Protein AF-A0A2J7ZHG1-F1 (afdb_monomer_lite)

InterPro domains:
  IPR021109 Aspartic peptidase domain superfamily [G3DSA:2.40.70.10] (156-249)
  IPR021109 Aspartic peptidase domain superfamily [SSF50630] (157-240)

Sequence (249 aa):
MFCRSEFCSIQQDTGRQFSFDAACNPDGSNAHCPNFASAKHSFFKHNCAGQHVWINAPFTQIPLWVKHYQRCKAQDQLGTSAVIITPKWDSIKHVTKGMTLLREYPKGSRLFSAPHPSGEGRYDMDGTPWPVQVWYDPPVQPKLRMSRPQARHGKQDTRASHSIVHRDFLNDGCVINASKAASVETANGERVKIASKTELLITMQKYMGTVNALVLPTLLPGINVILGMDWLKENGAILDIAALRCSLT

Structure (mmCIF, N/CA/C/O backbone):
data_AF-A0A2J7ZHG1-F1
#
_entry.id   AF-A0A2J7ZHG1-F1
#
loop_
_atom_site.group_PDB
_atom_site.id
_atom_site.type_symbol
_atom_site.label_atom_id
_atom_site.label_alt_id
_atom_site.label_comp_id
_atom_site.label_asym_id
_atom_site.label_entity_id
_atom_site.label_seq_id
_atom_site.pdbx_PDB_ins_code
_atom_site.Cartn_x
_atom_site.Cartn_y
_atom_site.Cartn_z
_atom_site.occupancy
_atom_site.B_iso_or_equiv
_atom_site.auth_seq_id
_atom_site.auth_comp_id
_atom_site.auth_asym_id
_atom_site.auth_atom_id
_atom_site.pdbx_PDB_model_num
ATOM 1 N N . MET A 1 1 ? 10.657 3.448 -20.507 1.00 90.31 1 MET A N 1
ATOM 2 C CA . MET A 1 1 ? 9.695 4.002 -19.521 1.00 90.31 1 MET A CA 1
ATOM 3 C C . MET A 1 1 ? 8.447 3.155 -19.576 1.00 90.31 1 MET A C 1
ATOM 5 O O . MET A 1 1 ? 8.133 2.719 -20.671 1.00 90.31 1 MET A O 1
ATOM 9 N N . PHE A 1 2 ? 7.789 2.873 -18.454 1.00 94.75 2 PHE A N 1
ATOM 10 C CA . PHE A 1 2 ? 6.526 2.130 -18.479 1.00 94.75 2 PHE A CA 1
ATOM 11 C C . PHE A 1 2 ? 5.407 3.025 -19.041 1.00 94.75 2 PHE A C 1
ATOM 13 O O . PHE A 1 2 ? 5.516 4.251 -19.003 1.00 94.75 2 PHE A O 1
ATOM 20 N N . CYS A 1 3 ? 4.353 2.455 -19.616 1.00 94.50 3 CYS A N 1
ATOM 21 C CA . CYS A 1 3 ? 3.277 3.257 -20.191 1.00 94.50 3 CYS A CA 1
ATOM 22 C C . CYS A 1 3 ? 2.568 4.096 -19.108 1.00 94.50 3 CYS A C 1
ATOM 24 O O . CYS A 1 3 ? 2.223 3.588 -18.038 1.00 94.50 3 CYS A O 1
ATOM 26 N N . ARG A 1 4 ? 2.350 5.395 -19.371 1.00 95.06 4 ARG A N 1
ATOM 27 C CA . ARG A 1 4 ? 1.782 6.329 -18.381 1.00 95.06 4 ARG A CA 1
ATOM 28 C C . ARG A 1 4 ? 0.333 5.995 -18.028 1.00 95.06 4 ARG A C 1
ATOM 30 O O . ARG A 1 4 ? -0.030 6.129 -16.864 1.00 95.06 4 ARG A O 1
ATOM 37 N N . SER A 1 5 ? -0.473 5.562 -18.996 1.00 96.00 5 SER A N 1
ATOM 38 C CA . SER A 1 5 ? -1.859 5.148 -18.744 1.00 96.00 5 SER A CA 1
ATOM 39 C C . SER A 1 5 ? -1.912 3.943 -17.807 1.00 96.00 5 SER A C 1
ATOM 41 O O . SER A 1 5 ? -2.640 3.974 -16.817 1.00 96.00 5 SER A O 1
ATOM 43 N N . GLU A 1 6 ? -1.074 2.933 -18.051 1.00 97.25 6 GLU A N 1
ATOM 44 C CA . GLU A 1 6 ? -0.985 1.751 -17.191 1.00 97.25 6 GLU A CA 1
ATOM 45 C C . GLU A 1 6 ? -0.470 2.104 -15.790 1.00 97.25 6 GLU A C 1
ATOM 47 O O . GLU A 1 6 ? -1.045 1.654 -14.804 1.00 97.25 6 GLU A O 1
ATOM 52 N N . PHE A 1 7 ? 0.545 2.969 -15.676 1.00 98.00 7 PHE A N 1
ATOM 53 C CA . PHE A 1 7 ? 1.006 3.495 -14.384 1.00 98.00 7 PHE A CA 1
ATOM 54 C C . PHE A 1 7 ? -0.139 4.147 -13.587 1.00 98.00 7 PHE A C 1
ATOM 56 O O . PHE A 1 7 ? -0.338 3.834 -12.413 1.00 98.00 7 PHE A O 1
ATOM 63 N N . CYS A 1 8 ? -0.920 5.027 -14.223 1.00 98.00 8 CYS A N 1
ATOM 64 C CA . CYS A 1 8 ? -2.053 5.696 -13.580 1.00 98.00 8 CYS A CA 1
ATOM 65 C C . CYS A 1 8 ? -3.152 4.707 -13.175 1.00 98.00 8 CYS A C 1
ATOM 67 O O . CYS A 1 8 ? -3.720 4.835 -12.092 1.00 98.00 8 CYS A O 1
ATOM 69 N N . SER A 1 9 ? -3.432 3.715 -14.019 1.00 98.06 9 SER A N 1
ATOM 70 C CA . SER A 1 9 ? -4.428 2.686 -13.728 1.00 98.06 9 SER A CA 1
ATOM 71 C C . SER A 1 9 ? -4.007 1.820 -12.534 1.00 98.06 9 SER A C 1
ATOM 73 O O . SER A 1 9 ? -4.808 1.573 -11.642 1.00 98.06 9 SER A O 1
ATOM 75 N N . ILE A 1 10 ? -2.723 1.467 -12.425 1.00 98.31 10 ILE A N 1
ATOM 76 C CA . ILE A 1 10 ? -2.195 0.724 -11.271 1.00 98.31 10 ILE A CA 1
ATOM 77 C C . ILE A 1 10 ? -2.243 1.562 -9.978 1.00 98.31 10 ILE A C 1
ATOM 79 O O . ILE A 1 10 ? -2.530 1.023 -8.909 1.00 98.31 10 ILE A O 1
ATOM 83 N N . GLN A 1 11 ? -2.017 2.881 -10.035 1.00 97.81 11 GLN A N 1
ATOM 84 C CA . GLN A 1 11 ? -2.238 3.743 -8.862 1.00 97.81 11 GLN A CA 1
ATOM 85 C C . GLN A 1 11 ? -3.685 3.665 -8.361 1.00 97.81 11 GLN A C 1
ATOM 87 O O . GLN A 1 11 ? -3.906 3.556 -7.154 1.00 97.81 11 GLN A O 1
ATOM 92 N N . GLN A 1 12 ? -4.659 3.683 -9.276 1.00 96.19 12 GLN A N 1
ATOM 93 C CA . GLN A 1 12 ? -6.076 3.547 -8.931 1.00 96.19 12 GLN A CA 1
ATOM 94 C C . GLN A 1 12 ? -6.355 2.192 -8.275 1.00 96.19 12 GLN A C 1
ATOM 96 O O . GLN A 1 12 ? -6.953 2.166 -7.202 1.00 96.19 12 GLN A O 1
ATOM 101 N N . ASP A 1 13 ? -5.838 1.099 -8.847 1.00 94.31 13 ASP A N 1
ATOM 102 C CA . ASP A 1 13 ? -6.000 -0.259 -8.303 1.00 94.31 13 ASP A CA 1
ATOM 103 C C . ASP A 1 13 ? -5.459 -0.380 -6.866 1.00 94.31 13 ASP A C 1
ATOM 105 O O . ASP A 1 13 ? -6.018 -1.094 -6.036 1.00 94.31 13 ASP A O 1
ATOM 109 N N . THR A 1 14 ? -4.370 0.329 -6.548 1.00 95.44 14 THR A N 1
ATOM 110 C CA . THR A 1 14 ? -3.777 0.317 -5.198 1.00 95.44 14 THR A CA 1
ATOM 111 C C . THR A 1 14 ? -4.420 1.300 -4.219 1.00 95.44 14 THR A C 1
ATOM 113 O O . THR A 1 14 ? -4.150 1.220 -3.020 1.00 95.44 14 THR A O 1
ATOM 116 N N . GLY A 1 15 ? -5.213 2.262 -4.701 1.00 95.44 15 GLY A N 1
ATOM 117 C CA . GLY A 1 15 ? -5.704 3.383 -3.895 1.00 95.44 15 GLY A CA 1
ATOM 118 C C . GLY A 1 15 ? -4.592 4.300 -3.366 1.00 95.44 15 GLY A C 1
ATOM 119 O O . GLY A 1 15 ? -4.788 4.989 -2.365 1.00 95.44 15 GLY A O 1
ATOM 120 N N . ARG A 1 16 ? -3.402 4.295 -3.986 1.00 94.31 16 ARG A N 1
ATOM 121 C CA . ARG A 1 16 ? -2.230 5.069 -3.544 1.00 94.31 16 ARG A CA 1
ATOM 122 C C . ARG A 1 16 ? -1.682 5.929 -4.676 1.00 94.31 16 ARG A C 1
ATOM 124 O O . ARG A 1 16 ? -1.604 5.501 -5.824 1.00 94.31 16 ARG A O 1
ATOM 131 N N . GLN A 1 17 ? -1.237 7.135 -4.333 1.00 97.69 17 GLN A N 1
ATOM 132 C CA . GLN A 1 17 ? -0.383 7.920 -5.221 1.00 97.69 17 GLN A CA 1
ATOM 133 C C . GLN A 1 17 ? 1.071 7.511 -5.004 1.00 97.69 17 GLN A C 1
ATOM 135 O O . GLN A 1 17 ? 1.547 7.517 -3.868 1.00 97.69 17 GLN A O 1
ATOM 140 N N . PHE A 1 18 ? 1.775 7.148 -6.075 1.00 98.56 18 PHE A N 1
ATOM 141 C CA . PHE A 1 18 ? 3.179 6.775 -5.971 1.00 98.56 18 PHE A CA 1
ATOM 142 C C . PHE A 1 18 ? 4.037 8.030 -5.854 1.00 98.56 18 PHE A C 1
ATOM 144 O O . PHE A 1 18 ? 3.903 8.989 -6.614 1.00 98.56 18 PHE A O 1
ATOM 151 N N . SER A 1 19 ? 4.908 8.027 -4.854 1.00 98.62 19 SER A N 1
ATOM 152 C CA . SER A 1 19 ? 5.683 9.196 -4.450 1.00 98.62 19 SER A CA 1
ATOM 153 C C . SER A 1 19 ? 7.148 9.101 -4.861 1.00 98.62 19 SER A C 1
ATOM 155 O O . SER A 1 19 ? 7.836 10.123 -4.874 1.00 98.62 19 SER A O 1
ATOM 157 N N . PHE A 1 20 ? 7.623 7.902 -5.218 1.00 98.75 20 PHE A N 1
ATOM 158 C CA . PHE A 1 20 ? 9.028 7.643 -5.510 1.00 98.75 20 PHE A CA 1
ATOM 159 C C . PHE A 1 20 ? 9.214 6.639 -6.654 1.00 98.75 20 PHE A C 1
ATOM 161 O O . PHE A 1 20 ? 8.737 5.511 -6.567 1.00 98.75 20 PHE A O 1
ATOM 168 N N . ASP A 1 21 ? 9.967 7.009 -7.689 1.00 98.69 21 ASP A N 1
ATOM 169 C CA . ASP A 1 21 ? 10.343 6.128 -8.800 1.00 98.69 21 ASP A CA 1
ATOM 170 C C . ASP A 1 21 ? 11.773 5.610 -8.608 1.00 98.69 21 ASP A C 1
ATOM 172 O O . ASP A 1 21 ? 12.739 6.369 -8.535 1.00 98.69 21 ASP A O 1
ATOM 176 N N . ALA A 1 22 ? 11.933 4.299 -8.475 1.00 98.50 22 ALA A N 1
ATOM 177 C CA . ALA A 1 22 ? 13.200 3.725 -8.051 1.00 98.50 22 ALA A CA 1
ATOM 178 C C . ALA A 1 22 ? 14.275 3.781 -9.158 1.00 98.50 22 ALA A C 1
ATOM 180 O O . ALA A 1 22 ? 15.464 3.903 -8.857 1.00 98.50 22 ALA A O 1
ATOM 181 N N . ALA A 1 23 ? 13.889 3.687 -10.432 1.00 97.50 23 ALA A N 1
ATOM 182 C CA . ALA A 1 23 ? 14.824 3.427 -11.528 1.00 97.50 23 ALA A CA 1
ATOM 183 C C . ALA A 1 23 ? 14.624 4.391 -12.706 1.00 97.50 23 ALA A C 1
ATOM 185 O O . ALA A 1 23 ? 14.005 4.057 -13.718 1.00 97.50 23 ALA A O 1
ATOM 186 N N . CYS A 1 24 ? 15.201 5.585 -12.583 1.00 97.19 24 CYS A N 1
ATOM 187 C CA . CYS A 1 24 ? 15.106 6.640 -13.587 1.00 97.19 24 CYS A CA 1
ATOM 188 C C . CYS A 1 24 ? 16.449 7.005 -14.232 1.00 97.19 24 CYS A C 1
ATOM 190 O O . CYS A 1 24 ? 17.539 6.715 -13.728 1.00 97.19 24 CYS A O 1
ATOM 192 N N . ASN A 1 25 ? 16.348 7.695 -15.365 1.00 95.38 25 ASN A N 1
ATOM 193 C CA . ASN A 1 25 ? 17.443 8.397 -16.007 1.00 95.38 25 ASN A CA 1
ATOM 194 C C . ASN A 1 25 ? 17.994 9.481 -15.064 1.00 95.38 25 ASN A C 1
ATOM 196 O O . ASN A 1 25 ? 17.256 10.004 -14.225 1.00 95.38 25 ASN A O 1
ATOM 200 N N . PRO A 1 26 ? 19.279 9.859 -15.192 1.00 96.25 26 PRO A N 1
ATOM 201 C CA . PRO A 1 26 ? 19.882 10.891 -14.350 1.00 96.25 26 PRO A CA 1
ATOM 202 C C . PRO A 1 26 ? 19.160 12.243 -14.348 1.00 96.25 26 PRO A C 1
ATOM 204 O O . PRO A 1 26 ? 19.269 12.968 -13.366 1.00 96.25 26 PRO A O 1
ATOM 207 N N . ASP A 1 27 ? 18.457 12.572 -15.427 1.00 94.94 27 ASP A N 1
ATOM 208 C CA . ASP A 1 27 ? 17.690 13.807 -15.609 1.00 94.94 27 ASP A CA 1
ATOM 209 C C . ASP A 1 27 ? 16.201 13.668 -15.237 1.00 94.94 27 ASP A C 1
ATOM 211 O O . ASP A 1 27 ? 15.453 14.632 -15.347 1.00 94.94 27 ASP A O 1
ATOM 215 N N . GLY A 1 28 ? 15.750 12.478 -14.822 1.00 95.88 28 GLY A N 1
ATOM 216 C CA . GLY A 1 28 ? 14.345 12.218 -14.502 1.00 95.88 28 GLY A CA 1
ATOM 217 C C . GLY A 1 28 ? 13.409 12.185 -15.712 1.00 95.88 28 GLY A C 1
ATOM 218 O O . GLY A 1 28 ? 12.198 12.099 -15.536 1.00 95.88 28 GLY A O 1
ATOM 219 N N . SER A 1 29 ? 13.926 12.192 -16.945 1.00 93.69 29 SER A N 1
ATOM 220 C CA . SER A 1 29 ? 13.125 12.242 -18.186 1.00 93.69 29 SER A CA 1
ATOM 221 C C . SER A 1 29 ? 12.144 11.076 -18.376 1.00 93.69 29 SER A C 1
ATOM 223 O O . SER A 1 29 ? 11.269 11.113 -19.244 1.00 93.69 29 SER A O 1
ATOM 225 N N . ASN A 1 30 ? 12.297 10.000 -17.606 1.00 95.19 30 ASN A N 1
ATOM 226 C CA . ASN A 1 30 ? 11.406 8.845 -17.583 1.00 95.19 30 ASN A CA 1
ATOM 227 C C . ASN A 1 30 ? 10.728 8.616 -16.222 1.00 95.19 30 ASN A C 1
ATOM 229 O O . ASN A 1 30 ? 10.122 7.559 -16.052 1.00 95.19 30 ASN A O 1
ATOM 233 N N . ALA A 1 31 ? 10.852 9.547 -15.273 1.00 97.06 31 ALA A N 1
ATOM 234 C CA . ALA A 1 31 ? 10.246 9.420 -13.958 1.00 97.06 31 ALA A CA 1
ATOM 235 C C . ALA A 1 31 ? 8.727 9.572 -14.048 1.00 97.06 31 ALA A C 1
ATOM 237 O O . ALA A 1 31 ? 8.208 10.487 -14.690 1.00 97.06 31 ALA A O 1
ATOM 238 N N . HIS A 1 32 ? 8.001 8.674 -13.386 1.00 97.12 32 HIS A N 1
ATOM 239 C CA . HIS A 1 32 ? 6.555 8.810 -13.232 1.00 97.12 32 HIS A CA 1
ATOM 240 C C . HIS A 1 32 ? 6.149 9.528 -11.941 1.00 97.12 32 HIS A C 1
ATOM 242 O O . HIS A 1 32 ? 5.027 10.039 -11.859 1.00 97.12 32 HIS A O 1
ATOM 248 N N . CYS A 1 33 ? 7.043 9.544 -10.954 1.00 98.25 33 CYS A N 1
ATOM 249 C CA . CYS A 1 33 ? 6.819 10.083 -9.617 1.00 98.25 33 CYS A CA 1
ATOM 250 C C . CYS A 1 33 ? 7.559 11.420 -9.431 1.00 98.25 33 CYS A C 1
ATOM 252 O O . CYS A 1 33 ? 8.536 11.673 -10.138 1.00 98.25 33 CYS A O 1
ATOM 254 N N . PRO A 1 34 ? 7.142 12.262 -8.465 1.00 97.38 34 PRO A N 1
ATOM 255 C CA . PRO A 1 34 ? 7.824 13.526 -8.177 1.00 97.38 34 PRO A CA 1
ATOM 256 C C . PRO A 1 34 ? 9.250 13.327 -7.646 1.00 97.38 34 PRO A C 1
ATOM 258 O O . PRO A 1 34 ? 10.136 14.112 -7.969 1.00 97.38 34 PRO A O 1
ATOM 261 N N . ASN A 1 35 ? 9.486 12.267 -6.866 1.00 98.25 35 ASN A N 1
ATOM 262 C CA . ASN A 1 35 ? 10.823 11.874 -6.432 1.00 98.25 35 ASN A CA 1
ATOM 263 C C . ASN A 1 35 ? 11.302 10.677 -7.247 1.00 98.25 35 ASN A C 1
ATOM 265 O O . ASN A 1 35 ? 10.507 9.800 -7.593 1.00 98.25 35 ASN A O 1
ATOM 269 N N . PHE A 1 36 ? 12.604 10.602 -7.511 1.00 98.50 36 PHE A N 1
ATOM 270 C CA . PHE A 1 36 ? 13.182 9.461 -8.205 1.00 98.50 36 PHE A CA 1
ATOM 271 C C . PHE A 1 36 ? 14.636 9.196 -7.817 1.00 98.50 36 PHE A C 1
ATOM 273 O O . PHE A 1 36 ? 15.372 10.095 -7.408 1.00 98.50 36 PHE A O 1
ATOM 280 N N . ALA A 1 37 ? 15.058 7.947 -7.989 1.00 98.38 37 ALA A N 1
ATOM 281 C CA . ALA A 1 37 ? 16.454 7.541 -7.948 1.00 98.38 37 ALA A CA 1
ATOM 282 C C . ALA A 1 37 ? 16.996 7.302 -9.363 1.00 98.38 37 ALA A C 1
ATOM 284 O O . ALA A 1 37 ? 16.266 6.999 -10.306 1.00 98.38 37 ALA A O 1
ATOM 285 N N . SER A 1 38 ? 18.309 7.448 -9.513 1.00 97.62 38 SER A N 1
ATOM 286 C CA . SER A 1 38 ? 19.013 7.292 -10.786 1.00 97.62 38 SER A CA 1
ATOM 287 C C . SER A 1 38 ? 20.422 6.745 -10.573 1.00 97.62 38 SER A C 1
ATOM 289 O O . SER A 1 38 ? 20.856 6.519 -9.444 1.00 97.62 38 SER A O 1
ATOM 291 N N . ALA A 1 39 ? 21.187 6.559 -11.651 1.00 95.50 39 ALA A N 1
ATOM 292 C CA . ALA A 1 39 ? 22.595 6.174 -11.533 1.00 95.50 39 ALA A CA 1
ATOM 293 C C . ALA A 1 39 ? 23.431 7.203 -10.737 1.00 95.50 39 ALA A C 1
ATOM 295 O O . ALA A 1 39 ? 24.342 6.814 -10.009 1.00 95.50 39 ALA A O 1
ATOM 296 N N . LYS A 1 40 ? 23.099 8.504 -10.827 1.00 96.75 40 LYS A N 1
ATOM 297 C CA . LYS A 1 40 ? 23.756 9.570 -10.044 1.00 96.75 40 LYS A CA 1
ATOM 298 C C . LYS A 1 40 ? 23.296 9.575 -8.582 1.00 96.75 40 LYS A C 1
ATOM 300 O O . LYS A 1 40 ? 24.103 9.795 -7.683 1.00 96.75 40 LYS A O 1
ATOM 305 N N . HIS A 1 41 ? 22.019 9.280 -8.346 1.00 97.06 41 HIS A N 1
ATOM 306 C CA . HIS A 1 41 ? 21.402 9.239 -7.019 1.00 97.06 41 HIS A CA 1
ATOM 307 C C . HIS A 1 41 ? 20.843 7.845 -6.751 1.00 97.06 41 HIS A C 1
ATOM 309 O O . HIS A 1 41 ? 19.649 7.592 -6.901 1.00 97.06 41 HIS A O 1
ATOM 315 N N . SER A 1 42 ? 21.750 6.924 -6.418 1.00 97.62 42 SER A N 1
ATOM 316 C CA . SER A 1 42 ? 21.452 5.493 -6.323 1.00 97.62 42 SER A CA 1
ATOM 317 C C . SER A 1 42 ? 20.291 5.187 -5.374 1.00 97.62 42 SER A C 1
ATOM 319 O O . SER A 1 42 ? 20.316 5.595 -4.211 1.00 97.62 42 SER A O 1
ATOM 321 N N . PHE A 1 43 ? 19.341 4.367 -5.837 1.00 98.56 43 PHE A N 1
ATOM 322 C CA . PHE A 1 43 ? 18.236 3.857 -5.018 1.00 98.56 43 PHE A CA 1
ATOM 323 C C . PHE A 1 43 ? 18.735 3.176 -3.738 1.00 98.56 43 PHE A C 1
ATOM 325 O O . PHE A 1 43 ? 18.193 3.408 -2.665 1.00 98.56 43 PHE A O 1
ATOM 332 N N . PHE A 1 44 ? 19.840 2.428 -3.825 1.00 98.31 44 PHE A N 1
ATOM 333 C CA . PHE A 1 44 ? 20.451 1.719 -2.695 1.00 98.31 44 PHE A CA 1
ATOM 334 C C . PHE A 1 44 ? 21.023 2.634 -1.604 1.00 98.31 44 PHE A C 1
ATOM 336 O O . PHE A 1 44 ? 21.319 2.171 -0.504 1.00 98.31 44 PHE A O 1
ATOM 343 N N . LYS A 1 45 ? 21.204 3.925 -1.899 1.00 98.00 45 LYS A N 1
ATOM 344 C CA . LYS A 1 45 ? 21.641 4.940 -0.931 1.00 98.00 45 LYS A CA 1
ATOM 345 C C . LYS A 1 45 ? 20.478 5.777 -0.396 1.00 98.00 45 LYS A C 1
ATOM 347 O O . LYS A 1 45 ? 20.683 6.568 0.519 1.00 98.00 45 LYS A O 1
ATOM 352 N N . HIS A 1 46 ? 19.281 5.618 -0.956 1.00 97.25 46 HIS A N 1
ATOM 353 C CA . HIS A 1 46 ? 18.097 6.365 -0.559 1.00 97.25 46 HIS A CA 1
ATOM 354 C C . HIS A 1 46 ? 17.259 5.560 0.440 1.00 97.25 46 HIS A C 1
ATOM 356 O O . HIS A 1 46 ? 17.030 4.364 0.242 1.00 97.25 46 HIS A O 1
ATOM 362 N N . ASN A 1 47 ? 16.782 6.210 1.504 1.00 97.88 47 ASN A N 1
ATOM 363 C CA . ASN A 1 47 ? 15.816 5.606 2.415 1.00 97.88 47 ASN A CA 1
ATOM 364 C C . ASN A 1 47 ? 14.395 5.897 1.926 1.00 97.88 47 ASN A C 1
ATOM 366 O O . ASN A 1 47 ? 13.959 7.040 1.985 1.00 97.88 47 ASN A O 1
ATOM 370 N N . CYS A 1 48 ? 13.674 4.876 1.464 1.00 98.06 48 CYS A N 1
ATOM 371 C CA . CYS A 1 48 ? 12.294 5.016 0.992 1.00 98.06 48 CYS A CA 1
ATOM 372 C C . CYS A 1 48 ? 11.231 4.642 2.044 1.00 98.06 48 CYS A C 1
ATOM 374 O O . CYS A 1 48 ? 10.104 4.308 1.683 1.00 98.06 48 CYS A O 1
ATOM 376 N N . ALA A 1 49 ? 11.568 4.680 3.338 1.00 98.12 49 ALA A N 1
ATOM 377 C CA . ALA A 1 49 ? 10.576 4.561 4.407 1.00 98.12 49 ALA A CA 1
ATOM 378 C C . ALA A 1 49 ? 9.522 5.686 4.306 1.00 98.12 49 ALA A C 1
ATOM 380 O O . ALA A 1 49 ? 9.863 6.836 4.026 1.00 98.12 49 ALA A O 1
ATOM 381 N N . GLY A 1 50 ? 8.246 5.342 4.490 1.00 97.06 50 GLY A N 1
ATOM 382 C CA . GLY A 1 50 ? 7.103 6.249 4.346 1.00 97.06 50 GLY A CA 1
ATOM 383 C C . GLY A 1 50 ? 6.732 6.588 2.898 1.00 97.06 50 GLY A C 1
ATOM 384 O O . GLY A 1 50 ? 5.925 7.485 2.673 1.00 97.06 50 GLY A O 1
ATOM 385 N N . GLN A 1 51 ? 7.332 5.917 1.906 1.00 98.56 51 GLN A N 1
ATOM 386 C CA . GLN A 1 51 ? 7.080 6.168 0.483 1.00 98.56 51 GLN A CA 1
ATOM 387 C C . GLN A 1 51 ? 6.217 5.072 -0.157 1.00 98.56 51 GLN A C 1
ATOM 389 O O . GLN A 1 51 ? 6.259 3.899 0.226 1.00 98.56 51 GLN A O 1
ATOM 394 N N . HIS A 1 52 ? 5.503 5.447 -1.219 1.00 98.50 52 HIS A N 1
ATOM 395 C CA . HIS A 1 52 ? 4.821 4.524 -2.122 1.00 98.50 52 HIS A CA 1
ATOM 396 C C . HIS A 1 52 ? 5.661 4.374 -3.394 1.00 98.50 52 HIS A C 1
ATOM 398 O O . HIS A 1 52 ? 5.651 5.238 -4.273 1.00 98.50 52 HIS A O 1
ATOM 404 N N . VAL A 1 53 ? 6.450 3.302 -3.448 1.00 98.75 53 VAL A N 1
ATOM 405 C CA . VAL A 1 53 ? 7.569 3.166 -4.387 1.00 98.75 53 VAL A CA 1
ATOM 406 C C . VAL A 1 53 ? 7.151 2.445 -5.669 1.00 98.75 53 VAL A C 1
ATOM 408 O O . VAL A 1 53 ? 6.589 1.353 -5.626 1.00 98.75 53 VAL A O 1
ATOM 411 N N . TRP A 1 54 ? 7.495 3.013 -6.819 1.00 98.69 54 TRP A N 1
ATOM 412 C CA . TRP A 1 54 ? 7.398 2.375 -8.128 1.00 98.69 54 TRP A CA 1
ATOM 413 C C . TRP A 1 54 ? 8.744 1.750 -8.516 1.00 98.69 54 TRP A C 1
ATOM 415 O O . TRP A 1 54 ? 9.746 2.454 -8.647 1.00 98.69 54 TRP A O 1
ATOM 425 N N . ILE A 1 55 ? 8.796 0.425 -8.684 1.00 98.56 55 ILE A N 1
ATOM 426 C CA . ILE A 1 55 ? 10.030 -0.325 -8.962 1.00 98.56 55 ILE A CA 1
ATOM 427 C C . ILE A 1 55 ? 9.946 -0.991 -10.340 1.00 98.56 55 ILE A C 1
ATOM 429 O O . ILE A 1 55 ? 9.461 -2.113 -10.486 1.00 98.56 55 ILE A O 1
ATOM 433 N N . ASN A 1 56 ? 10.498 -0.310 -11.346 1.00 97.75 56 ASN A N 1
ATOM 434 C CA . ASN A 1 56 ? 10.760 -0.843 -12.687 1.00 97.75 56 ASN A CA 1
ATOM 435 C C . ASN A 1 56 ? 12.275 -1.021 -12.910 1.00 97.75 56 ASN A C 1
ATOM 437 O O . ASN A 1 56 ? 12.894 -0.325 -13.714 1.00 97.75 56 ASN A O 1
ATOM 441 N N . ALA A 1 57 ? 12.889 -1.893 -12.109 1.00 96.00 57 ALA A N 1
ATOM 442 C CA . ALA A 1 57 ? 14.337 -2.090 -12.076 1.00 96.00 57 ALA A CA 1
ATOM 443 C C . ALA A 1 57 ? 14.851 -2.947 -13.254 1.00 96.00 57 ALA A C 1
ATOM 445 O O . ALA A 1 57 ? 14.085 -3.714 -13.842 1.00 96.00 57 ALA A O 1
ATOM 446 N N . PRO A 1 58 ? 16.165 -2.906 -13.563 1.00 94.38 58 PRO A N 1
ATOM 447 C CA . PRO A 1 58 ? 16.780 -3.875 -14.466 1.00 94.38 58 PRO A CA 1
ATOM 448 C C . PRO A 1 58 ? 16.473 -5.315 -14.032 1.00 94.38 58 PRO A C 1
ATOM 450 O O . PRO A 1 58 ? 16.687 -5.678 -12.873 1.00 94.38 58 PRO A O 1
ATOM 453 N N . PHE A 1 59 ? 15.997 -6.149 -14.961 1.00 92.94 59 PHE A N 1
ATOM 454 C CA . PHE A 1 59 ? 15.390 -7.448 -14.634 1.00 92.94 59 PHE A CA 1
ATOM 455 C C . PHE A 1 59 ? 16.324 -8.409 -13.882 1.00 92.94 59 PHE A C 1
ATOM 457 O O . PHE A 1 59 ? 15.881 -9.167 -13.025 1.00 92.94 59 PHE A O 1
ATOM 464 N N . THR A 1 60 ? 17.631 -8.343 -14.148 1.00 93.69 60 THR A N 1
ATOM 465 C CA . THR A 1 60 ? 18.656 -9.158 -13.473 1.00 93.69 60 THR A CA 1
ATOM 466 C C . THR A 1 60 ? 18.944 -8.715 -12.039 1.00 93.69 60 THR A C 1
ATOM 468 O O . THR A 1 60 ? 19.572 -9.452 -11.284 1.00 93.69 60 THR A O 1
ATOM 471 N N . GLN A 1 61 ? 18.488 -7.525 -11.641 1.00 96.50 61 GLN A N 1
ATOM 472 C CA . GLN A 1 61 ? 18.758 -6.944 -10.328 1.00 96.50 61 GLN A CA 1
ATOM 473 C C . GLN A 1 61 ? 17.526 -6.877 -9.423 1.00 96.50 61 GLN A C 1
ATOM 475 O O . GLN A 1 61 ? 17.680 -6.539 -8.252 1.00 96.50 61 GLN A O 1
ATOM 480 N N . ILE A 1 62 ? 16.329 -7.233 -9.906 1.00 97.25 62 ILE A N 1
ATOM 481 C CA . ILE A 1 62 ? 15.074 -7.177 -9.132 1.00 97.25 62 ILE A CA 1
ATOM 482 C C . ILE A 1 62 ? 15.227 -7.704 -7.686 1.00 97.25 62 ILE A C 1
ATOM 484 O O . ILE A 1 62 ? 14.814 -6.987 -6.771 1.00 97.25 62 ILE A O 1
ATOM 488 N N . PRO A 1 63 ? 15.871 -8.864 -7.416 1.00 97.69 63 PRO A N 1
ATOM 489 C CA . PRO A 1 63 ? 16.040 -9.348 -6.042 1.00 97.69 63 PRO A CA 1
ATOM 490 C C . PRO A 1 63 ? 16.790 -8.373 -5.120 1.00 97.69 63 PRO A C 1
ATOM 492 O O . PRO A 1 63 ? 16.415 -8.200 -3.961 1.00 97.69 63 PRO A O 1
ATOM 495 N N . LEU A 1 64 ? 17.831 -7.701 -5.625 1.00 98.12 64 LEU A N 1
ATOM 496 C CA . LEU A 1 64 ? 18.609 -6.726 -4.854 1.00 98.12 64 LEU A CA 1
ATOM 497 C C . LEU A 1 64 ? 17.780 -5.478 -4.542 1.00 98.12 64 LEU A C 1
ATOM 499 O O . LEU A 1 64 ? 17.805 -4.980 -3.416 1.00 98.12 64 LEU A O 1
ATOM 503 N N . TRP A 1 65 ? 17.021 -4.998 -5.526 1.00 98.50 65 TRP A N 1
ATOM 504 C CA . TRP A 1 65 ? 16.160 -3.826 -5.395 1.00 98.50 65 TRP A CA 1
ATOM 505 C C . TRP A 1 65 ? 15.031 -4.066 -4.391 1.00 98.50 65 TRP A C 1
ATOM 507 O O . TRP A 1 65 ? 14.817 -3.248 -3.496 1.00 98.50 65 TRP A O 1
ATOM 517 N N . VAL A 1 66 ? 14.364 -5.221 -4.473 1.00 98.38 66 VAL A N 1
ATOM 518 C CA . VAL A 1 66 ? 13.311 -5.593 -3.519 1.00 98.38 66 VAL A CA 1
ATOM 519 C C . VAL A 1 66 ? 13.882 -5.805 -2.119 1.00 98.38 66 VAL A C 1
ATOM 521 O O . VAL A 1 66 ? 13.283 -5.343 -1.152 1.00 98.38 66 VAL A O 1
ATOM 524 N N . LYS A 1 67 ? 15.069 -6.411 -1.983 1.00 98.31 67 LYS A N 1
ATOM 525 C CA . LYS A 1 67 ? 15.746 -6.549 -0.682 1.00 98.31 67 LYS A CA 1
ATOM 526 C C . LYS A 1 67 ? 16.036 -5.190 -0.034 1.00 98.31 67 LYS A C 1
ATOM 528 O O . LYS A 1 67 ? 15.868 -5.045 1.177 1.00 98.31 67 LYS A O 1
ATOM 533 N N . HIS A 1 68 ? 16.470 -4.198 -0.813 1.00 98.62 68 HIS A N 1
ATOM 534 C CA . HIS A 1 68 ? 16.672 -2.832 -0.316 1.00 98.62 68 HIS A CA 1
ATOM 535 C C . HIS A 1 68 ? 15.356 -2.191 0.123 1.00 98.62 68 HIS A C 1
ATOM 537 O O . HIS A 1 68 ? 15.242 -1.741 1.261 1.00 98.62 68 HIS A O 1
ATOM 543 N N . TYR A 1 69 ? 14.337 -2.243 -0.734 1.00 98.69 69 TYR A N 1
ATOM 544 C CA . TYR A 1 69 ? 12.992 -1.772 -0.410 1.00 98.69 69 TYR A CA 1
ATOM 545 C C . TYR A 1 69 ? 12.454 -2.395 0.890 1.00 98.69 69 TYR A C 1
ATOM 547 O O . TYR A 1 69 ? 11.992 -1.675 1.771 1.00 98.69 69 TYR A O 1
ATOM 555 N N . GLN A 1 70 ? 12.574 -3.714 1.063 1.00 98.38 70 GLN A N 1
ATOM 556 C CA . GLN A 1 70 ? 12.115 -4.412 2.266 1.00 98.38 70 GLN A CA 1
ATOM 557 C C . GLN A 1 70 ? 12.841 -3.933 3.531 1.00 98.38 70 GLN A C 1
ATOM 559 O O . GLN A 1 70 ? 12.219 -3.831 4.589 1.00 98.38 70 GLN A O 1
ATOM 564 N N . ARG A 1 71 ? 14.134 -3.584 3.439 1.00 98.44 71 ARG A N 1
ATOM 565 C CA . ARG A 1 71 ? 14.868 -2.965 4.556 1.00 98.44 71 ARG A CA 1
ATOM 566 C C . ARG A 1 71 ? 14.313 -1.589 4.915 1.00 98.44 71 ARG A C 1
ATOM 568 O O . ARG A 1 71 ? 14.201 -1.298 6.101 1.00 98.44 71 ARG A O 1
ATOM 575 N N . CYS A 1 72 ? 13.974 -0.760 3.931 1.00 98.50 72 CYS A N 1
ATOM 576 C CA . CYS A 1 72 ? 13.332 0.536 4.168 1.00 98.50 72 CYS A CA 1
ATOM 577 C C . CYS A 1 72 ? 11.926 0.363 4.759 1.00 98.50 72 CYS A C 1
ATOM 579 O O . CYS A 1 72 ? 11.613 0.964 5.781 1.00 98.50 72 CYS A O 1
ATOM 581 N N . LYS A 1 73 ? 11.114 -0.544 4.204 1.00 98.19 73 LYS A N 1
ATOM 582 C CA . LYS A 1 73 ? 9.786 -0.882 4.735 1.00 98.19 73 LYS A CA 1
ATOM 583 C C . LYS A 1 73 ? 9.831 -1.376 6.177 1.00 98.19 73 LYS A C 1
ATOM 585 O O . LYS A 1 73 ? 8.924 -1.095 6.947 1.00 98.19 73 LYS A O 1
ATOM 590 N N . ALA A 1 74 ? 10.876 -2.098 6.573 1.00 96.06 74 ALA A N 1
ATOM 591 C CA . ALA A 1 74 ? 11.027 -2.529 7.959 1.00 96.06 74 ALA A CA 1
ATOM 592 C C . ALA A 1 74 ? 11.147 -1.352 8.949 1.00 96.06 74 ALA A C 1
ATOM 594 O O . ALA A 1 74 ? 10.811 -1.533 10.117 1.00 96.06 74 ALA A O 1
ATOM 595 N N . GLN A 1 75 ? 11.588 -0.174 8.492 1.00 95.69 75 GLN A N 1
ATOM 596 C CA . GLN A 1 75 ? 11.689 1.044 9.304 1.00 95.69 75 GLN A CA 1
ATOM 597 C C . GLN A 1 75 ? 10.349 1.780 9.421 1.00 95.69 75 GLN A C 1
ATOM 599 O O . GLN A 1 75 ? 10.080 2.377 10.457 1.00 95.69 75 GLN A O 1
ATOM 604 N N . ASP A 1 76 ? 9.492 1.691 8.401 1.00 95.62 76 ASP A N 1
ATOM 605 C CA . ASP A 1 76 ? 8.115 2.188 8.448 1.00 95.62 76 ASP A CA 1
ATOM 606 C C . ASP A 1 76 ? 7.168 1.234 7.715 1.00 95.62 76 ASP A C 1
ATOM 608 O O . ASP A 1 76 ? 6.914 1.340 6.515 1.00 95.62 76 ASP A O 1
ATOM 612 N N . GLN A 1 77 ? 6.621 0.280 8.459 1.00 93.94 77 GLN A N 1
ATOM 613 C CA . GLN A 1 77 ? 5.744 -0.737 7.892 1.00 93.94 77 GLN A CA 1
ATOM 614 C C . GLN A 1 77 ? 4.348 -0.204 7.550 1.00 93.94 77 GLN A C 1
ATOM 616 O O . GLN A 1 77 ? 3.659 -0.842 6.758 1.00 93.94 77 GLN A O 1
ATOM 621 N N . LEU A 1 78 ? 3.920 0.911 8.154 1.00 90.50 78 LEU A N 1
ATOM 622 C CA . LEU A 1 78 ? 2.559 1.444 8.027 1.00 90.50 78 LEU A CA 1
ATOM 623 C C . LEU A 1 78 ? 2.446 2.469 6.893 1.00 90.50 78 LEU A C 1
ATOM 625 O O . LEU A 1 78 ? 1.400 2.548 6.254 1.00 90.50 78 LEU A O 1
ATOM 629 N N . GLY A 1 79 ? 3.513 3.226 6.633 1.00 92.38 79 GLY A N 1
ATOM 630 C CA . GLY A 1 79 ? 3.571 4.216 5.558 1.00 92.38 79 GLY A CA 1
ATOM 631 C C . GLY A 1 79 ? 4.202 3.708 4.261 1.00 92.38 79 GLY A C 1
ATOM 632 O O . GLY A 1 79 ? 3.996 4.309 3.211 1.00 92.38 79 GLY A O 1
ATOM 633 N N . THR A 1 80 ? 4.945 2.596 4.285 1.00 98.25 80 THR A N 1
ATOM 634 C CA . THR A 1 80 ? 5.716 2.149 3.110 1.00 98.25 80 THR A CA 1
ATOM 635 C C . THR A 1 80 ? 4.996 1.074 2.297 1.00 98.25 80 THR A C 1
ATOM 637 O O . THR A 1 80 ? 4.661 0.003 2.810 1.00 98.25 80 THR A O 1
ATOM 640 N N . SER A 1 81 ? 4.861 1.287 0.986 1.00 98.50 81 SER A N 1
ATOM 641 C CA . SER A 1 81 ? 4.376 0.280 0.028 1.00 98.50 81 SER A CA 1
ATOM 642 C C . SER A 1 81 ? 5.185 0.299 -1.263 1.00 98.50 81 SER A C 1
ATOM 644 O O . SER A 1 81 ? 5.917 1.252 -1.519 1.00 98.50 81 SER A O 1
ATOM 646 N N . ALA A 1 82 ? 5.047 -0.727 -2.099 1.00 98.75 82 ALA A N 1
ATOM 647 C CA . ALA A 1 82 ? 5.642 -0.704 -3.431 1.00 98.75 82 ALA A CA 1
ATOM 648 C C . ALA A 1 82 ? 4.807 -1.434 -4.474 1.00 98.75 82 ALA A C 1
ATOM 650 O O . ALA A 1 82 ? 4.131 -2.414 -4.166 1.00 98.75 82 ALA A O 1
ATOM 651 N N . VAL A 1 83 ? 4.937 -0.981 -5.718 1.00 98.75 83 VAL A N 1
ATOM 652 C CA . VAL A 1 83 ? 4.616 -1.761 -6.910 1.00 98.75 83 VAL A CA 1
ATOM 653 C C . VAL A 1 83 ? 5.912 -2.176 -7.593 1.00 98.75 83 VAL A C 1
ATOM 655 O O . VAL A 1 83 ? 6.807 -1.356 -7.791 1.00 98.75 83 VAL A O 1
ATOM 658 N N . ILE A 1 84 ? 6.014 -3.452 -7.952 1.00 98.62 84 ILE A N 1
ATOM 659 C CA . ILE A 1 84 ? 7.209 -4.054 -8.540 1.00 98.62 84 ILE A CA 1
ATOM 660 C C . ILE A 1 84 ? 6.834 -4.701 -9.871 1.00 98.62 84 ILE A C 1
ATOM 662 O O . ILE A 1 84 ? 5.962 -5.571 -9.935 1.00 98.62 84 ILE A O 1
ATOM 666 N N . ILE A 1 85 ? 7.522 -4.289 -10.933 1.00 98.44 85 ILE A N 1
ATOM 667 C CA . ILE A 1 85 ? 7.355 -4.836 -12.280 1.00 98.44 85 ILE A CA 1
ATOM 668 C C . ILE A 1 85 ? 8.402 -5.919 -12.497 1.00 98.44 85 ILE A C 1
ATOM 670 O O . ILE A 1 85 ? 9.597 -5.700 -12.296 1.00 98.44 85 ILE A O 1
ATOM 674 N N . THR A 1 86 ? 7.957 -7.100 -12.915 1.00 97.94 86 THR A N 1
ATOM 675 C CA . THR A 1 86 ? 8.828 -8.267 -13.059 1.00 97.94 86 THR A CA 1
ATOM 676 C C . THR A 1 86 ? 8.507 -9.056 -14.323 1.00 97.94 86 THR A C 1
ATOM 678 O O . THR A 1 86 ? 7.352 -9.083 -14.748 1.00 97.94 86 THR A O 1
ATOM 681 N N . PRO A 1 87 ? 9.485 -9.733 -14.939 1.00 97.62 87 PRO A N 1
ATOM 682 C CA . PRO A 1 87 ? 9.174 -10.803 -15.872 1.00 97.62 87 PRO A CA 1
ATOM 683 C C . PRO A 1 87 ? 8.561 -11.990 -15.113 1.00 97.62 87 PRO A C 1
ATOM 685 O O . PRO A 1 87 ? 8.934 -12.262 -13.969 1.00 97.62 87 PRO A O 1
ATOM 688 N N . LYS A 1 88 ? 7.666 -12.743 -15.759 1.00 97.75 88 LYS A N 1
ATOM 689 C CA . LYS A 1 88 ? 7.113 -13.991 -15.206 1.00 97.75 88 LYS A CA 1
ATOM 690 C C . LYS A 1 88 ? 8.148 -15.119 -15.279 1.00 97.75 88 LYS A C 1
ATOM 692 O O . LYS A 1 88 ? 8.052 -16.015 -16.115 1.00 97.75 88 LYS A O 1
ATOM 697 N N . TRP A 1 89 ? 9.167 -15.052 -14.429 1.00 96.56 89 TRP A N 1
ATOM 698 C CA . TRP A 1 89 ? 10.215 -16.066 -14.303 1.00 96.56 89 TRP A CA 1
ATOM 699 C C . TRP A 1 89 ? 10.115 -16.783 -12.960 1.00 96.56 89 TRP A C 1
ATOM 701 O O . TRP A 1 89 ? 9.836 -16.165 -11.931 1.00 96.56 89 TRP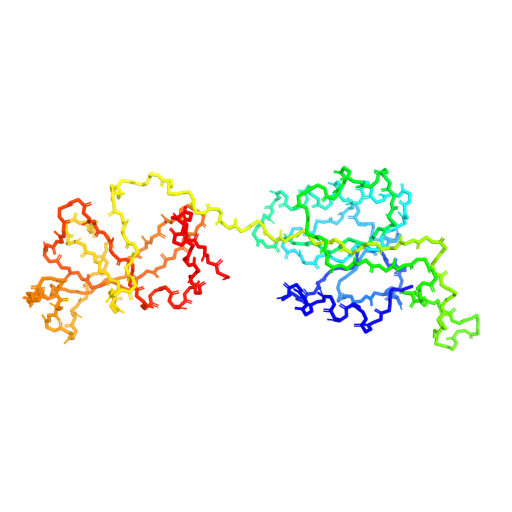 A O 1
ATOM 711 N N . ASP A 1 90 ? 10.420 -18.081 -12.941 1.00 95.88 90 ASP A N 1
ATOM 712 C CA . ASP A 1 90 ? 10.428 -18.868 -11.701 1.00 95.88 90 ASP A CA 1
ATOM 713 C C . ASP A 1 90 ? 11.410 -18.318 -10.663 1.00 95.88 90 ASP A C 1
ATOM 715 O O . ASP A 1 90 ? 11.123 -18.324 -9.464 1.00 95.88 90 ASP A O 1
ATOM 719 N N . SER A 1 91 ? 12.527 -17.754 -11.126 1.00 94.00 91 SER A N 1
ATOM 720 C CA . SER A 1 91 ? 13.531 -17.118 -10.278 1.00 94.00 91 SER A CA 1
ATOM 721 C C . SER A 1 91 ? 13.001 -15.914 -9.497 1.00 94.00 91 SER A C 1
ATOM 723 O O . SER A 1 91 ? 13.606 -15.560 -8.495 1.00 94.00 91 SER A O 1
ATOM 725 N N . ILE A 1 92 ? 11.875 -15.303 -9.878 1.00 94.56 92 ILE A N 1
ATOM 726 C CA . ILE A 1 92 ? 11.312 -14.132 -9.187 1.00 94.56 92 ILE A CA 1
ATOM 727 C C . ILE A 1 92 ? 10.316 -14.519 -8.084 1.00 94.56 92 ILE A C 1
ATOM 729 O O . ILE A 1 92 ? 10.098 -13.739 -7.158 1.00 94.56 92 ILE A O 1
ATOM 733 N N . LYS A 1 93 ? 9.769 -15.743 -8.096 1.00 94.62 93 LYS A N 1
ATOM 734 C CA . LYS A 1 93 ? 8.708 -16.180 -7.163 1.00 94.62 93 LYS A CA 1
ATOM 735 C C . LYS A 1 93 ? 9.049 -15.981 -5.682 1.00 94.62 93 LYS A C 1
ATOM 737 O O . LYS A 1 93 ? 8.171 -15.693 -4.875 1.00 94.62 93 LYS A O 1
ATOM 742 N N . HIS A 1 94 ? 10.319 -16.138 -5.306 1.00 95.50 94 HIS A N 1
ATOM 743 C CA . HIS A 1 94 ? 10.750 -15.948 -3.918 1.00 95.50 94 HIS A CA 1
ATOM 744 C C . HIS A 1 94 ? 10.748 -14.472 -3.492 1.00 95.50 94 HIS A C 1
ATOM 746 O O . HIS A 1 94 ? 10.522 -14.175 -2.322 1.00 95.50 94 HIS A O 1
ATOM 752 N N . VAL A 1 95 ? 10.975 -13.556 -4.438 1.00 95.75 95 VAL A N 1
ATOM 753 C CA . VAL A 1 95 ? 11.033 -12.107 -4.210 1.00 95.75 95 VAL A CA 1
ATOM 754 C C . VAL A 1 95 ? 9.636 -11.527 -3.991 1.00 95.75 95 VAL A C 1
ATOM 756 O O . VAL A 1 95 ? 9.472 -10.607 -3.196 1.00 95.75 95 VAL A O 1
ATOM 759 N N . THR A 1 96 ? 8.626 -12.087 -4.658 1.00 97.25 96 THR A N 1
ATOM 760 C CA . THR A 1 96 ? 7.236 -11.608 -4.613 1.00 97.25 96 THR A CA 1
ATOM 761 C C . THR A 1 96 ? 6.378 -12.326 -3.569 1.00 97.25 96 THR A C 1
ATOM 763 O O . THR A 1 96 ? 5.163 -12.137 -3.500 1.00 97.25 96 THR A O 1
ATOM 766 N N . LYS A 1 97 ? 6.991 -13.152 -2.713 1.00 96.31 97 LYS A N 1
ATOM 767 C CA . LYS A 1 97 ? 6.285 -13.896 -1.667 1.00 96.31 97 LYS A CA 1
ATOM 768 C C . LYS A 1 97 ? 5.581 -12.941 -0.697 1.00 96.31 97 LYS A C 1
ATOM 770 O O . LYS A 1 97 ? 6.223 -12.131 -0.037 1.00 96.31 97 LYS A O 1
ATOM 775 N N . GLY A 1 98 ? 4.264 -13.106 -0.561 1.00 93.94 98 GLY A N 1
ATOM 776 C CA . GLY A 1 98 ? 3.426 -12.281 0.317 1.00 93.94 98 GLY A CA 1
ATOM 777 C C . GLY A 1 98 ? 2.918 -10.986 -0.322 1.00 93.94 98 GLY A C 1
ATOM 778 O O . GLY A 1 98 ? 2.200 -10.244 0.340 1.00 93.94 98 GLY A O 1
ATOM 779 N N . MET A 1 99 ? 3.253 -10.735 -1.590 1.00 98.12 99 MET A N 1
ATOM 780 C CA . MET A 1 99 ? 2.717 -9.627 -2.381 1.00 98.12 99 MET A CA 1
ATOM 781 C C . MET A 1 99 ? 1.450 -10.057 -3.128 1.00 98.12 99 MET A C 1
ATOM 783 O O . MET A 1 99 ? 1.220 -11.245 -3.364 1.00 98.12 99 MET A O 1
ATOM 787 N N . THR A 1 100 ? 0.644 -9.082 -3.535 1.00 97.62 100 THR A N 1
ATOM 788 C CA . THR A 1 100 ? -0.558 -9.293 -4.350 1.00 97.62 100 THR A CA 1
ATOM 789 C C . THR A 1 100 ? -0.212 -9.129 -5.825 1.00 97.62 100 THR A C 1
ATOM 791 O O . THR A 1 100 ? 0.366 -8.114 -6.206 1.00 97.62 100 THR A O 1
ATOM 794 N N . LEU A 1 101 ? -0.560 -10.099 -6.670 1.00 98.31 101 LEU A N 1
ATOM 795 C CA . LEU A 1 101 ? -0.476 -9.923 -8.120 1.00 98.31 101 LEU A CA 1
ATOM 796 C C . LEU A 1 101 ? -1.626 -9.013 -8.567 1.00 98.31 101 LEU A C 1
ATOM 798 O O . LEU A 1 101 ? -2.784 -9.393 -8.418 1.00 98.31 101 LEU A O 1
ATOM 802 N N . LEU A 1 102 ? -1.316 -7.832 -9.103 1.00 97.94 102 LEU A N 1
ATOM 803 C CA . LEU A 1 102 ? -2.327 -6.906 -9.622 1.00 97.94 102 LEU A CA 1
ATOM 804 C C . LEU A 1 102 ? -2.670 -7.205 -11.079 1.00 97.94 102 LEU A C 1
ATOM 806 O O . LEU A 1 102 ? -3.837 -7.246 -11.451 1.00 97.94 102 LEU A O 1
ATOM 810 N N . ARG A 1 103 ? -1.642 -7.386 -11.915 1.00 98.44 103 ARG A N 1
ATOM 811 C CA . ARG A 1 103 ? -1.792 -7.575 -13.362 1.00 98.44 103 ARG A CA 1
ATOM 812 C C . ARG A 1 103 ? -0.774 -8.565 -13.892 1.00 98.44 103 ARG A C 1
ATOM 814 O O . ARG A 1 103 ? 0.361 -8.631 -13.417 1.00 98.44 103 ARG A O 1
ATOM 821 N N . GLU A 1 104 ? -1.177 -9.281 -14.929 1.00 98.56 104 GLU A N 1
ATOM 822 C CA . GLU A 1 104 ? -0.300 -10.086 -15.764 1.00 98.56 104 GLU A CA 1
ATOM 823 C C . GLU A 1 104 ? -0.550 -9.723 -17.226 1.00 98.56 104 GLU A C 1
ATOM 825 O O . GLU A 1 104 ? -1.691 -9.686 -17.681 1.00 98.56 104 GLU A O 1
ATOM 830 N N . TYR A 1 105 ? 0.528 -9.460 -17.954 1.00 98.38 105 TYR A N 1
ATOM 831 C CA . TYR A 1 105 ? 0.500 -9.143 -19.372 1.00 98.38 105 TYR A CA 1
ATOM 832 C C . TYR A 1 105 ? 1.172 -10.269 -20.155 1.00 98.38 105 TYR A C 1
ATOM 834 O O . TYR A 1 105 ? 2.259 -10.718 -19.761 1.00 98.38 105 TYR A O 1
ATOM 842 N N . PRO A 1 106 ? 0.567 -10.735 -21.259 1.00 98.38 106 PRO A N 1
ATOM 843 C CA . PRO A 1 106 ? 1.168 -11.766 -22.088 1.00 98.38 106 PRO A CA 1
ATOM 844 C C . PRO A 1 106 ? 2.445 -11.268 -22.781 1.00 98.38 106 PRO A C 1
ATOM 846 O O . PRO A 1 106 ? 2.731 -10.075 -22.879 1.00 98.38 106 PRO A O 1
ATOM 849 N N . LYS A 1 107 ? 3.223 -12.216 -23.313 1.00 98.19 107 LYS A N 1
ATOM 850 C CA . LYS A 1 107 ? 4.305 -11.907 -24.255 1.00 98.19 107 LYS A CA 1
ATOM 851 C C . LYS A 1 107 ? 3.748 -11.090 -25.429 1.00 98.19 107 LYS A C 1
ATOM 853 O O . LYS A 1 107 ? 2.685 -11.407 -25.954 1.00 98.19 107 LYS A O 1
ATOM 858 N N . GLY A 1 108 ? 4.495 -10.082 -25.864 1.00 98.06 108 GLY A N 1
ATOM 859 C CA . GLY A 1 108 ? 4.135 -9.192 -26.965 1.00 98.06 108 GLY A CA 1
ATOM 860 C C . GLY A 1 108 ? 3.389 -7.928 -26.529 1.00 98.06 108 GLY A C 1
ATOM 861 O O . GLY A 1 108 ? 3.120 -7.072 -27.368 1.00 98.06 108 GLY A O 1
ATOM 862 N N . SER A 1 109 ? 3.084 -7.758 -25.239 1.00 97.88 109 SER A N 1
ATOM 863 C CA . SER A 1 109 ? 2.454 -6.532 -24.745 1.00 97.88 109 SER A CA 1
ATOM 864 C C . SER A 1 109 ? 3.383 -5.321 -24.866 1.00 97.88 109 SER A C 1
ATOM 866 O O . SER A 1 109 ? 4.543 -5.361 -24.455 1.00 97.88 109 SER A O 1
ATOM 868 N N . ARG A 1 110 ? 2.861 -4.216 -25.406 1.00 96.94 110 ARG A N 1
ATOM 869 C CA . ARG A 1 110 ? 3.577 -2.941 -25.563 1.00 96.94 110 ARG A CA 1
ATOM 870 C C . ARG A 1 110 ? 3.469 -2.109 -24.288 1.00 96.94 110 ARG A C 1
ATOM 872 O O . ARG A 1 110 ? 2.623 -1.233 -24.166 1.00 96.94 110 ARG A O 1
ATOM 879 N N . LEU A 1 111 ? 4.296 -2.444 -23.302 1.00 96.56 111 LEU A N 1
ATOM 880 C CA . LEU A 1 111 ? 4.264 -1.812 -21.975 1.00 96.56 111 LEU A CA 1
ATOM 881 C C . LEU A 1 111 ? 5.272 -0.675 -21.812 1.00 96.56 111 LEU A C 1
ATOM 883 O O . LEU A 1 111 ? 5.247 0.016 -20.794 1.00 96.56 111 LEU A O 1
ATOM 887 N N . PHE A 1 112 ? 6.180 -0.501 -22.774 1.00 95.50 112 PHE A N 1
ATOM 888 C CA . PHE A 1 112 ? 7.317 0.395 -22.634 1.00 95.50 112 PHE A CA 1
ATOM 889 C C . PHE A 1 112 ? 7.450 1.362 -23.808 1.00 95.50 112 PHE A C 1
ATOM 891 O O . PHE A 1 112 ? 7.190 1.004 -24.950 1.00 95.50 112 PHE A O 1
ATOM 898 N N . SER A 1 113 ? 7.928 2.571 -23.516 1.00 93.94 113 SER A N 1
ATOM 899 C CA . SER A 1 113 ? 8.330 3.572 -24.505 1.00 93.94 113 SER A CA 1
ATOM 900 C C . SER A 1 113 ? 9.788 3.999 -24.329 1.00 93.94 113 SER A C 1
ATOM 902 O O . SER A 1 113 ? 10.327 4.049 -23.207 1.00 93.94 113 SER A O 1
ATOM 904 N N . ALA A 1 114 ? 10.425 4.371 -25.434 1.00 92.31 114 ALA A N 1
ATOM 905 C CA . ALA A 1 114 ? 11.800 4.857 -25.489 1.00 92.31 114 ALA A CA 1
ATOM 906 C C . ALA A 1 114 ? 11.846 6.300 -26.025 1.00 92.31 114 ALA A C 1
ATOM 908 O O . ALA A 1 114 ? 10.954 6.693 -26.775 1.00 92.31 114 ALA A O 1
ATOM 909 N N . PRO A 1 115 ? 12.843 7.113 -25.628 1.00 91.75 115 PRO A N 1
ATOM 910 C CA . PRO A 1 115 ? 13.073 8.412 -26.258 1.00 91.75 115 PRO A CA 1
ATOM 911 C C . PRO A 1 115 ? 13.325 8.237 -27.757 1.00 91.75 115 PRO A C 1
ATOM 913 O O . PRO A 1 115 ? 14.046 7.317 -28.150 1.00 91.75 115 PRO A O 1
ATOM 916 N N . HIS A 1 116 ? 12.744 9.102 -28.584 1.00 91.19 116 HIS A N 1
ATOM 917 C CA . HIS A 1 116 ? 13.001 9.078 -30.019 1.00 91.19 116 HIS A CA 1
ATOM 918 C C . HIS A 1 116 ? 14.467 9.460 -30.307 1.00 91.19 116 HIS A C 1
ATOM 920 O O . HIS A 1 116 ? 14.977 10.376 -29.658 1.00 91.19 116 HIS A O 1
ATOM 926 N N . PRO A 1 117 ? 15.165 8.816 -31.267 1.00 88.81 117 PRO A N 1
ATOM 927 C CA . PRO A 1 117 ? 16.564 9.137 -31.571 1.00 88.81 117 PRO A CA 1
ATOM 928 C C . PRO A 1 117 ? 16.804 10.593 -31.989 1.00 88.81 117 PRO A C 1
ATOM 930 O O . PRO A 1 117 ? 17.879 11.124 -31.737 1.00 88.81 117 PRO A O 1
ATOM 933 N N . SER A 1 118 ? 15.804 11.252 -32.589 1.00 91.38 118 SER A N 1
ATOM 934 C CA . SER A 1 118 ? 15.874 12.686 -32.926 1.00 91.38 118 SER A CA 1
ATOM 935 C C . SER A 1 118 ? 15.744 13.617 -31.714 1.00 91.38 118 SER A C 1
ATOM 937 O O . SER A 1 118 ? 15.901 14.824 -31.857 1.00 91.38 118 SER A O 1
ATOM 939 N N . GLY A 1 119 ? 15.417 13.086 -30.532 1.00 86.00 119 GLY A N 1
ATOM 940 C CA . GLY A 1 119 ? 15.049 13.868 -29.351 1.00 86.00 119 GLY A CA 1
ATOM 941 C C . GLY A 1 119 ? 13.585 14.323 -29.329 1.00 86.00 119 GLY A C 1
ATOM 942 O O . GLY A 1 119 ? 13.122 14.831 -28.309 1.00 86.00 119 GLY A O 1
ATOM 943 N N . GLU A 1 120 ? 12.826 14.106 -30.407 1.00 86.00 120 GLU A N 1
ATOM 944 C CA . GLU A 1 120 ? 11.421 14.514 -30.499 1.00 86.00 120 GLU A CA 1
ATOM 945 C C . GLU A 1 120 ? 10.492 13.466 -29.875 1.00 86.00 120 GLU A C 1
ATOM 947 O O . GLU A 1 120 ? 9.993 12.548 -30.525 1.00 86.00 120 GLU A O 1
ATOM 952 N N . GLY A 1 121 ? 10.252 13.606 -28.573 1.00 88.31 121 GLY A N 1
ATOM 953 C CA . GLY A 1 121 ? 9.263 12.804 -27.861 1.00 88.31 121 GLY A CA 1
ATOM 954 C C . GLY A 1 121 ? 9.688 11.353 -27.615 1.00 88.31 121 GLY A C 1
ATOM 955 O O . GLY A 1 121 ? 10.868 11.027 -27.460 1.00 88.31 121 GLY A O 1
ATOM 956 N N . ARG A 1 122 ? 8.693 10.472 -27.483 1.00 91.88 122 ARG A N 1
ATOM 957 C CA . ARG A 1 122 ? 8.877 9.047 -27.183 1.00 91.88 122 ARG A CA 1
ATOM 958 C C . ARG A 1 122 ? 8.103 8.212 -28.193 1.00 91.88 122 ARG A C 1
ATOM 960 O O . ARG A 1 122 ? 7.018 8.613 -28.599 1.00 91.88 122 ARG A O 1
ATOM 967 N N . TYR A 1 123 ? 8.634 7.047 -28.539 1.00 92.50 123 TYR A N 1
ATOM 968 C CA . TYR A 1 123 ? 7.934 6.050 -29.344 1.00 92.50 123 TYR A CA 1
ATOM 969 C C . TYR A 1 123 ? 7.661 4.795 -28.515 1.00 92.50 123 TYR A C 1
ATOM 971 O O . TYR A 1 123 ? 8.409 4.473 -27.581 1.00 92.50 123 TYR A O 1
ATOM 979 N N . ASP A 1 124 ? 6.580 4.098 -28.852 1.00 93.19 124 ASP A N 1
ATOM 980 C CA . ASP A 1 124 ? 6.253 2.812 -28.248 1.00 93.19 124 ASP A CA 1
ATOM 981 C C . ASP A 1 124 ? 7.255 1.758 -28.708 1.00 93.19 124 ASP A C 1
ATOM 983 O O . ASP A 1 124 ? 7.507 1.593 -29.901 1.00 93.19 124 ASP A O 1
ATOM 987 N N . MET A 1 125 ? 7.837 1.045 -27.748 1.00 94.69 125 MET A N 1
ATOM 988 C CA . MET A 1 125 ? 8.734 -0.063 -28.043 1.00 94.69 125 MET A CA 1
ATOM 989 C C . MET A 1 125 ? 7.937 -1.274 -28.527 1.00 94.69 125 MET A C 1
ATOM 991 O O . MET A 1 125 ? 6.739 -1.417 -28.253 1.00 94.69 125 MET A O 1
ATOM 995 N N . ASP A 1 126 ? 8.639 -2.190 -29.190 1.00 95.06 126 ASP A N 1
ATOM 996 C CA . ASP A 1 126 ? 8.094 -3.504 -29.494 1.00 95.06 126 ASP A CA 1
ATOM 997 C C . ASP A 1 126 ? 7.600 -4.224 -28.233 1.00 95.06 126 ASP A C 1
ATOM 999 O O . ASP A 1 126 ? 8.001 -3.948 -27.096 1.00 95.06 126 ASP A O 1
ATOM 1003 N N . GLY A 1 127 ? 6.698 -5.175 -28.461 1.00 95.69 127 GLY A N 1
ATOM 1004 C CA . GLY A 1 127 ? 6.111 -5.981 -27.406 1.00 95.69 127 GLY A CA 1
ATOM 1005 C C . GLY A 1 127 ? 7.157 -6.717 -26.570 1.00 95.69 127 GLY A C 1
ATOM 1006 O O . GLY A 1 127 ? 8.186 -7.166 -27.078 1.00 95.69 127 GLY A O 1
ATOM 1007 N N . THR A 1 128 ? 6.882 -6.896 -25.278 1.00 96.44 128 THR A N 1
ATOM 1008 C CA . THR A 1 128 ? 7.825 -7.562 -24.377 1.00 96.44 128 THR A CA 1
ATOM 1009 C C . THR A 1 128 ? 8.060 -9.014 -24.809 1.00 96.44 128 THR A C 1
ATOM 1011 O O . THR A 1 128 ? 7.104 -9.761 -25.018 1.00 96.44 128 THR A O 1
ATOM 1014 N N . PRO A 1 129 ? 9.313 -9.483 -24.913 1.00 96.88 129 PRO A N 1
ATOM 1015 C CA . PRO A 1 129 ? 9.606 -10.843 -25.383 1.00 96.88 129 PRO A CA 1
ATOM 1016 C C . PRO A 1 129 ? 9.202 -11.956 -24.397 1.00 96.88 129 PRO A C 1
ATOM 1018 O O . PRO A 1 129 ? 9.228 -13.136 -24.755 1.00 96.88 129 PRO A O 1
ATOM 1021 N N . TRP A 1 130 ? 8.777 -11.594 -23.187 1.00 96.75 130 TRP A N 1
ATOM 1022 C CA . TRP A 1 130 ? 8.257 -12.472 -22.139 1.00 96.75 130 TRP A CA 1
ATOM 1023 C C . TRP A 1 130 ? 6.996 -11.867 -21.497 1.00 96.75 130 TRP A C 1
ATOM 1025 O O . TRP A 1 130 ? 6.777 -10.654 -21.613 1.00 96.75 130 TRP A O 1
ATOM 1035 N N . PRO A 1 131 ? 6.179 -12.680 -20.798 1.00 98.19 131 PRO A N 1
ATOM 1036 C CA . PRO A 1 131 ? 5.095 -12.167 -19.968 1.00 98.19 131 PRO A CA 1
ATOM 1037 C C . PRO A 1 131 ? 5.626 -11.309 -18.814 1.00 98.19 131 PRO A C 1
ATOM 1039 O O . PRO A 1 131 ? 6.692 -11.588 -18.253 1.00 98.19 131 PRO A O 1
ATOM 1042 N N . VAL A 1 132 ? 4.865 -10.283 -18.443 1.00 98.38 132 VAL A N 1
ATOM 1043 C CA . VAL A 1 132 ? 5.202 -9.318 -17.387 1.00 98.38 132 VAL A CA 1
ATOM 1044 C C . VAL A 1 132 ? 4.152 -9.387 -16.286 1.00 98.38 132 VAL A C 1
ATOM 1046 O O . VAL A 1 132 ? 2.962 -9.476 -16.563 1.00 98.38 132 VAL A O 1
ATOM 1049 N N . GLN A 1 133 ? 4.586 -9.330 -15.033 1.00 98.50 133 GLN A N 1
ATOM 1050 C CA . GLN A 1 133 ? 3.729 -9.310 -13.854 1.00 98.50 133 GLN A CA 1
ATOM 1051 C C . GLN A 1 133 ? 3.966 -8.041 -13.039 1.00 98.50 133 GLN A C 1
ATOM 1053 O O . GLN A 1 133 ? 5.110 -7.613 -12.854 1.00 98.50 133 GLN A O 1
ATOM 1058 N N . VAL A 1 134 ? 2.875 -7.478 -12.527 1.00 98.62 134 VAL A N 1
ATOM 1059 C CA . VAL A 1 134 ? 2.863 -6.307 -11.649 1.00 98.62 134 VAL A CA 1
ATOM 1060 C C . VAL A 1 134 ? 2.422 -6.753 -10.265 1.00 98.62 134 VAL A C 1
ATOM 1062 O O . VAL A 1 134 ? 1.283 -7.183 -10.075 1.00 98.62 134 VAL A O 1
ATOM 1065 N N . TRP A 1 135 ? 3.328 -6.644 -9.301 1.00 98.69 135 TRP A N 1
ATOM 1066 C CA . TRP A 1 135 ? 3.113 -7.061 -7.920 1.00 98.69 135 TRP A CA 1
ATOM 1067 C C . TRP A 1 135 ? 2.975 -5.851 -7.009 1.00 98.69 135 TRP A C 1
ATOM 1069 O O . TRP A 1 135 ? 3.723 -4.888 -7.152 1.00 98.69 135 TRP A O 1
ATOM 1079 N N . TYR A 1 136 ? 2.061 -5.919 -6.050 1.00 98.62 136 TYR A N 1
ATOM 1080 C CA . TYR A 1 136 ? 1.856 -4.903 -5.029 1.00 98.62 136 TYR A CA 1
ATOM 1081 C C . TYR A 1 136 ? 2.163 -5.454 -3.644 1.00 98.62 136 TYR A C 1
ATOM 1083 O O . TYR A 1 136 ? 1.578 -6.447 -3.206 1.00 98.62 136 TYR A O 1
ATOM 1091 N N . ASP A 1 137 ? 3.072 -4.783 -2.948 1.00 98.38 137 ASP A N 1
ATOM 1092 C CA . ASP A 1 137 ? 3.351 -5.007 -1.538 1.00 98.38 137 ASP A CA 1
ATOM 1093 C C . ASP A 1 137 ? 2.713 -3.865 -0.719 1.00 98.38 137 ASP A C 1
ATOM 1095 O O . ASP A 1 137 ? 3.330 -2.795 -0.583 1.00 98.38 137 ASP A O 1
ATOM 1099 N N . PRO A 1 138 ? 1.471 -4.038 -0.213 1.00 96.88 138 PRO A N 1
ATOM 1100 C CA . PRO A 1 138 ? 0.749 -2.992 0.512 1.00 96.88 138 PRO A CA 1
ATOM 1101 C C . PRO A 1 138 ? 1.474 -2.611 1.802 1.00 96.88 138 PRO A C 1
ATOM 1103 O O . PRO A 1 138 ? 2.254 -3.417 2.319 1.00 96.88 138 PRO A O 1
ATOM 1106 N N . PRO A 1 139 ? 1.203 -1.436 2.395 1.00 95.38 139 PRO A N 1
ATOM 1107 C CA . PRO A 1 139 ? 1.620 -1.201 3.767 1.00 95.38 139 PRO A CA 1
ATOM 1108 C C . PRO A 1 139 ? 1.109 -2.332 4.660 1.00 95.38 139 PRO A C 1
ATOM 1110 O O . PRO A 1 139 ? 0.047 -2.915 4.415 1.00 95.38 139 PRO A O 1
ATOM 1113 N N . VAL A 1 140 ? 1.878 -2.678 5.688 1.00 90.25 140 VAL A N 1
ATOM 1114 C CA . VAL A 1 140 ? 1.441 -3.667 6.667 1.00 90.25 140 VAL A CA 1
ATOM 1115 C C . VAL A 1 140 ? 0.191 -3.110 7.321 1.00 90.25 140 VAL A C 1
ATOM 1117 O O . VAL A 1 140 ? 0.262 -2.169 8.107 1.00 90.25 140 VAL A O 1
ATOM 1120 N N . GLN A 1 141 ? -0.956 -3.710 7.010 1.00 76.75 141 GLN A N 1
ATOM 1121 C CA . GLN A 1 141 ? -2.169 -3.402 7.744 1.00 76.75 141 GLN A CA 1
ATOM 1122 C C . GLN A 1 141 ? -1.905 -3.689 9.225 1.00 76.75 141 GLN A C 1
ATOM 1124 O O . GLN A 1 141 ? -1.323 -4.740 9.541 1.00 76.75 141 GLN A O 1
ATOM 1129 N N . PRO A 1 142 ? -2.299 -2.791 10.141 1.00 68.38 142 PRO A N 1
ATOM 1130 C CA . PRO A 1 142 ? -2.256 -3.074 11.563 1.00 68.38 142 PRO A CA 1
ATOM 1131 C C . PRO A 1 142 ? -3.017 -4.379 11.808 1.00 68.38 142 PRO A C 1
ATOM 1133 O O . PRO A 1 142 ? -4.242 -4.431 11.731 1.00 68.38 142 PRO A O 1
ATOM 1136 N N . LYS A 1 143 ? -2.293 -5.484 12.028 1.00 50.25 143 LYS A N 1
ATOM 1137 C CA . LYS A 1 143 ? -2.938 -6.753 12.355 1.00 50.25 143 LYS A CA 1
ATOM 1138 C C . LYS A 1 143 ? -3.597 -6.558 13.699 1.00 50.25 143 LYS A C 1
ATOM 1140 O O . LYS A 1 143 ? -2.862 -6.482 14.685 1.00 50.25 143 LYS A O 1
ATOM 1145 N N . LEU A 1 144 ? -4.935 -6.553 13.716 1.00 44.69 144 LEU A N 1
ATOM 1146 C CA . LEU A 1 144 ? -5.706 -6.470 14.944 1.00 44.69 144 LEU A CA 1
ATOM 1147 C C . LEU A 1 144 ? -5.471 -7.670 15.879 1.00 44.69 144 LEU A C 1
ATOM 1149 O O . LEU A 1 144 ? -6.286 -8.576 15.981 1.00 44.69 144 LEU A O 1
ATOM 1153 N N . ARG A 1 145 ? -4.328 -7.713 16.564 1.00 41.91 145 ARG A N 1
ATOM 1154 C CA . ARG A 1 145 ? -4.067 -8.601 17.698 1.00 41.91 145 ARG A CA 1
ATOM 1155 C C . ARG A 1 145 ? -4.288 -7.838 18.981 1.00 41.91 145 ARG A C 1
ATOM 1157 O O . ARG A 1 145 ? -3.385 -7.126 19.368 1.00 41.91 145 ARG A O 1
ATOM 1164 N N . MET A 1 146 ? -5.422 -7.979 19.661 1.00 38.88 146 MET A N 1
ATOM 1165 C CA . MET A 1 146 ? -5.602 -7.386 20.994 1.00 38.88 146 MET A CA 1
ATOM 1166 C C . MET A 1 146 ? -4.407 -7.721 21.909 1.00 38.88 146 MET A C 1
ATOM 1168 O O . MET A 1 146 ? -4.314 -8.806 22.478 1.00 38.88 146 MET A O 1
ATOM 1172 N N . SER A 1 147 ? -3.440 -6.811 21.994 1.00 37.22 147 SER A N 1
ATOM 1173 C CA . SER A 1 147 ? -2.308 -6.897 22.897 1.00 37.22 147 SER A CA 1
ATOM 1174 C C . SER A 1 147 ? -2.867 -6.468 24.228 1.00 37.22 147 SER A C 1
ATOM 1176 O O . SER A 1 147 ? -3.162 -5.286 24.344 1.00 37.22 147 SER A O 1
ATOM 1178 N N . ARG A 1 148 ? -3.072 -7.404 25.165 1.00 39.84 148 ARG A N 1
ATOM 1179 C CA . ARG A 1 148 ? -3.544 -7.128 26.533 1.00 39.84 148 ARG A CA 1
ATOM 1180 C C . ARG A 1 148 ? -3.012 -5.776 27.041 1.00 39.84 148 ARG A C 1
ATOM 1182 O O . ARG A 1 148 ? -1.847 -5.722 27.433 1.00 39.84 148 ARG A O 1
ATOM 1189 N N . PRO A 1 149 ? -3.829 -4.712 27.101 1.00 40.81 149 PRO A N 1
ATOM 1190 C CA . PRO A 1 149 ? -3.660 -3.668 28.088 1.00 40.81 149 PRO A CA 1
ATOM 1191 C C . PRO A 1 149 ? -4.479 -4.111 29.309 1.00 40.81 149 PRO A C 1
ATOM 1193 O O . PRO A 1 149 ? -5.304 -5.021 29.231 1.00 40.81 149 PRO A O 1
ATOM 1196 N N . GLN A 1 150 ? -4.310 -3.483 30.461 1.00 49.22 150 GLN A N 1
ATOM 1197 C CA . GLN A 1 150 ? -5.132 -3.787 31.641 1.00 49.22 150 GLN A CA 1
ATOM 1198 C C . GLN A 1 150 ? -6.644 -3.501 31.458 1.00 49.22 150 GLN A C 1
ATOM 1200 O O . GLN A 1 150 ? -7.420 -3.765 32.372 1.00 49.22 150 GLN A O 1
ATOM 1205 N N . ALA A 1 151 ? -7.092 -3.052 30.279 1.00 48.41 151 ALA A N 1
ATOM 1206 C CA . ALA A 1 151 ? -8.480 -3.158 29.839 1.00 48.41 151 ALA A CA 1
ATOM 1207 C C . ALA A 1 151 ? -8.814 -4.629 29.577 1.00 48.41 151 ALA A C 1
ATOM 1209 O O . ALA A 1 151 ? -8.508 -5.171 28.513 1.00 48.41 151 ALA A O 1
ATOM 1210 N N . ARG A 1 152 ? -9.407 -5.305 30.567 1.00 55.31 152 ARG A N 1
ATOM 1211 C CA . ARG A 1 152 ? -9.640 -6.747 30.461 1.00 55.31 152 ARG A CA 1
ATOM 1212 C C . ARG A 1 152 ? -10.565 -7.092 29.287 1.00 55.31 152 ARG A C 1
ATOM 1214 O O . ARG A 1 152 ? -10.373 -8.160 28.719 1.00 55.31 152 ARG A O 1
ATOM 1221 N N . HIS A 1 153 ? -11.478 -6.205 28.865 1.00 71.75 153 HIS A N 1
ATOM 1222 C CA . HIS A 1 153 ? -12.432 -6.509 27.792 1.00 71.75 153 HIS A CA 1
ATOM 1223 C C . HIS A 1 153 ? -13.028 -5.243 27.134 1.00 71.75 153 HIS A C 1
ATOM 1225 O O . HIS A 1 153 ? -13.816 -4.512 27.743 1.00 71.75 153 HIS A O 1
ATOM 1231 N N . GLY A 1 154 ? -12.671 -4.995 25.873 1.00 78.56 154 GLY A N 1
ATOM 1232 C CA . GLY A 1 154 ? -13.365 -4.047 24.997 1.00 78.56 154 GLY A CA 1
ATOM 1233 C C . GLY A 1 154 ? -14.247 -4.796 23.997 1.00 78.56 154 GLY A C 1
ATOM 1234 O O . GLY A 1 154 ? -13.878 -5.887 23.560 1.00 78.56 154 GLY A O 1
ATOM 1235 N N . LYS A 1 155 ? -15.400 -4.234 23.627 1.00 88.88 155 LYS A N 1
ATOM 1236 C CA . LYS A 1 155 ? -16.309 -4.807 22.623 1.00 88.88 155 LYS A CA 1
ATOM 1237 C C . LYS A 1 155 ? -16.535 -3.819 21.481 1.00 88.88 155 LYS A C 1
ATOM 1239 O O . LYS A 1 155 ? -16.742 -2.637 21.714 1.00 88.88 155 LYS A O 1
ATOM 1244 N N . GLN A 1 156 ? -16.514 -4.306 20.247 1.00 88.75 156 GLN A N 1
ATOM 1245 C CA . GLN A 1 156 ? -16.988 -3.553 19.084 1.00 88.75 156 GLN A CA 1
ATOM 1246 C C . GLN A 1 156 ? -18.462 -3.895 18.889 1.00 88.75 156 GLN A C 1
ATOM 1248 O O . GLN A 1 156 ? -18.808 -5.079 18.846 1.00 88.75 156 GLN A O 1
ATOM 1253 N N . ASP A 1 157 ? -19.329 -2.888 18.827 1.00 91.38 157 ASP A N 1
ATOM 1254 C CA . ASP A 1 157 ? -20.772 -3.111 18.759 1.00 91.38 157 ASP A CA 1
ATOM 1255 C C . ASP A 1 157 ? -21.408 -2.258 17.661 1.00 91.38 157 ASP A C 1
ATOM 1257 O O . ASP A 1 157 ? -21.549 -1.043 17.781 1.00 91.38 157 ASP A O 1
ATOM 1261 N N . THR A 1 158 ? -21.825 -2.918 16.579 1.00 92.50 158 THR A N 1
ATOM 1262 C CA . THR A 1 158 ? -22.454 -2.268 15.422 1.00 92.50 158 THR A CA 1
ATOM 1263 C C . THR A 1 158 ? -23.860 -1.748 15.707 1.00 92.50 158 THR A C 1
ATOM 1265 O O . THR A 1 158 ? -24.411 -1.002 14.898 1.00 92.50 158 THR A O 1
ATOM 1268 N N . ARG A 1 159 ? -24.458 -2.119 16.846 1.00 93.44 159 ARG A N 1
ATOM 1269 C CA . ARG A 1 159 ? -25.751 -1.591 17.298 1.00 93.44 159 ARG A CA 1
ATOM 1270 C C . ARG A 1 159 ? -25.605 -0.446 18.293 1.00 93.44 159 ARG A C 1
ATOM 1272 O O . ARG A 1 159 ? -26.578 0.266 18.526 1.00 93.44 159 ARG A O 1
ATOM 1279 N N . ALA A 1 160 ? -24.417 -0.227 18.852 1.00 95.06 160 ALA A N 1
ATOM 1280 C CA . ALA A 1 160 ? -24.162 0.945 19.674 1.00 95.06 160 ALA A CA 1
ATOM 1281 C C . ALA A 1 160 ? -23.969 2.169 18.770 1.00 95.06 160 ALA A C 1
ATOM 1283 O O . ALA A 1 160 ? -23.050 2.220 17.959 1.00 95.06 160 ALA A O 1
ATOM 1284 N N . SER A 1 161 ? -24.826 3.182 18.906 1.00 95.88 161 SER A N 1
ATOM 1285 C CA . SER A 1 161 ? -24.686 4.432 18.139 1.00 95.88 161 SER A CA 1
ATOM 1286 C C . SER A 1 161 ? -23.441 5.237 18.520 1.00 95.88 161 SER A C 1
ATOM 1288 O O . SER A 1 161 ? -22.900 5.949 17.684 1.00 95.88 161 SER A O 1
ATOM 1290 N N . HIS A 1 162 ? -23.026 5.123 19.783 1.00 96.88 162 HIS A N 1
ATOM 1291 C CA . HIS A 1 162 ? -21.953 5.900 20.384 1.00 96.88 162 HIS A CA 1
ATOM 1292 C C . HIS A 1 162 ? -20.988 4.967 21.097 1.00 96.88 162 HIS A C 1
ATOM 1294 O O . HIS A 1 162 ? -21.392 3.899 21.568 1.00 96.88 162 HIS A O 1
ATOM 1300 N N . SER A 1 163 ? -19.741 5.394 21.222 1.00 97.06 163 SER A N 1
ATOM 1301 C CA . SER A 1 163 ? -18.767 4.712 22.058 1.00 97.06 163 SER A CA 1
ATOM 1302 C C . SER A 1 163 ? 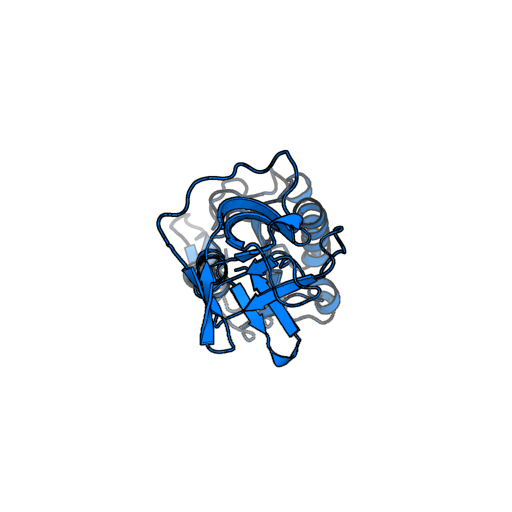-19.069 4.961 23.538 1.00 97.06 163 SER A C 1
ATOM 1304 O O . SER A 1 163 ? -19.517 6.039 23.936 1.00 97.06 163 SER A O 1
ATOM 1306 N N . ILE A 1 164 ? -18.882 3.937 24.366 1.00 96.81 164 ILE A N 1
ATOM 1307 C CA . ILE A 1 164 ? -19.281 3.933 25.775 1.00 96.81 164 ILE A CA 1
ATOM 1308 C C . ILE A 1 164 ? -18.138 3.389 26.626 1.00 96.81 164 ILE A C 1
ATOM 1310 O O . ILE A 1 164 ? -17.476 2.427 26.246 1.00 96.81 164 ILE A O 1
ATOM 1314 N N . VAL A 1 165 ? -17.926 3.972 27.800 1.00 95.88 165 VAL A N 1
ATOM 1315 C CA . VAL A 1 165 ? -16.922 3.535 28.770 1.00 95.88 165 VAL A CA 1
ATOM 1316 C C . VAL A 1 165 ? -17.532 3.406 30.164 1.00 95.88 165 VAL A C 1
ATOM 1318 O O . VAL A 1 165 ? -18.371 4.209 30.578 1.00 95.88 165 VAL A O 1
ATOM 1321 N N . HIS A 1 166 ? -17.121 2.369 30.889 1.00 95.31 166 HIS A N 1
ATOM 1322 C CA . HIS A 1 166 ? -17.480 2.183 32.289 1.00 95.31 166 HIS A CA 1
ATOM 1323 C C . HIS A 1 166 ? -16.790 3.245 33.146 1.00 95.31 166 HIS A C 1
ATOM 1325 O O . HIS A 1 166 ? -15.589 3.463 32.995 1.00 95.31 166 HIS A O 1
ATOM 1331 N N . ARG A 1 167 ? -17.505 3.861 34.092 1.00 94.12 167 ARG A N 1
ATOM 1332 C CA . ARG A 1 167 ? -16.945 4.895 34.976 1.00 94.12 167 ARG A CA 1
ATOM 1333 C C . ARG A 1 167 ? -15.659 4.449 35.673 1.00 94.12 167 ARG A C 1
ATOM 1335 O O . ARG A 1 167 ? -14.662 5.152 35.594 1.00 94.12 167 ARG A O 1
ATOM 1342 N N . ASP A 1 168 ? -15.668 3.262 36.272 1.00 92.31 168 ASP A N 1
ATOM 1343 C CA . ASP A 1 168 ? -14.513 2.723 37.013 1.00 92.31 168 ASP A CA 1
ATOM 1344 C C . ASP A 1 168 ? -13.312 2.348 36.128 1.00 92.31 168 ASP A C 1
ATOM 1346 O O . ASP A 1 168 ? -12.268 1.947 36.632 1.00 92.31 168 ASP A O 1
ATOM 1350 N N . PHE A 1 169 ? -13.451 2.437 34.801 1.00 89.88 169 PHE A N 1
ATOM 1351 C CA . PHE A 1 169 ? -12.331 2.260 33.881 1.00 89.88 169 PHE A CA 1
ATOM 1352 C C . PHE A 1 169 ? -11.531 3.556 33.671 1.00 89.88 169 PHE A C 1
ATOM 1354 O O . PHE A 1 169 ? -10.409 3.511 33.168 1.00 89.88 169 PHE A O 1
ATOM 1361 N N . LEU A 1 170 ? -12.092 4.709 34.041 1.00 89.00 170 LEU A N 1
ATOM 1362 C CA . LEU A 1 170 ? -11.422 5.996 33.908 1.00 89.00 170 LEU A CA 1
ATOM 1363 C C . LEU A 1 170 ? -10.394 6.173 35.027 1.00 89.00 170 LEU A C 1
ATOM 1365 O O . LEU A 1 170 ? -10.677 5.905 36.192 1.00 89.00 170 LEU A O 1
ATOM 1369 N N . ASN A 1 171 ? -9.203 6.636 34.662 1.00 84.31 171 ASN A N 1
ATOM 1370 C CA . ASN A 1 17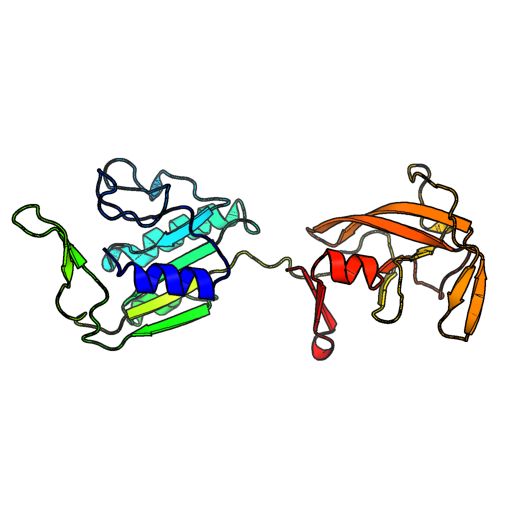1 ? -8.157 7.018 35.606 1.00 84.31 171 ASN A CA 1
ATOM 1371 C C . ASN A 1 171 ? -8.248 8.517 35.940 1.00 84.31 171 ASN A C 1
ATOM 1373 O O . ASN A 1 171 ? -8.894 9.281 35.223 1.00 84.31 171 ASN A O 1
ATOM 1377 N N . ASP A 1 172 ? -7.554 8.947 36.996 1.00 78.75 172 ASP A N 1
ATOM 1378 C CA . ASP A 1 172 ? -7.594 10.334 37.497 1.00 78.75 172 ASP A CA 1
ATOM 1379 C C . ASP A 1 172 ? -7.155 11.391 36.462 1.00 78.75 172 ASP A C 1
ATOM 1381 O O . ASP A 1 172 ? -7.442 12.574 36.619 1.00 78.75 172 ASP A O 1
ATOM 1385 N N . GLY A 1 173 ? -6.476 10.976 35.386 1.00 78.75 173 GLY A N 1
ATOM 1386 C CA . GLY A 1 173 ? -6.064 11.849 34.284 1.00 78.75 173 GLY A CA 1
ATOM 1387 C C . GLY A 1 173 ? -7.118 12.058 33.190 1.00 78.75 173 GLY A C 1
ATOM 1388 O O . GLY A 1 173 ? -6.896 12.871 32.294 1.00 78.75 173 GLY A O 1
ATOM 1389 N N . CYS A 1 174 ? -8.245 11.338 33.213 1.00 84.81 174 CYS A N 1
ATOM 1390 C CA . CYS A 1 174 ? -9.293 11.496 32.205 1.00 84.81 174 CYS A CA 1
ATOM 1391 C C . CYS A 1 174 ? -10.073 12.798 32.416 1.00 84.81 174 CYS A C 1
ATOM 1393 O O . CYS A 1 174 ? -10.647 13.038 33.478 1.00 84.81 174 CYS A O 1
ATOM 1395 N N . VAL A 1 175 ? -10.176 13.614 31.364 1.00 89.06 175 VAL A N 1
ATOM 1396 C CA . VAL A 1 175 ? -11.027 14.808 31.386 1.00 89.06 175 VAL A CA 1
ATOM 1397 C C . VAL A 1 175 ? -12.482 14.381 31.224 1.00 89.06 175 VAL A C 1
ATOM 1399 O O . VAL A 1 175 ? -12.887 13.851 30.186 1.00 89.06 175 VAL A O 1
ATOM 1402 N N . ILE A 1 176 ? -13.281 14.617 32.261 1.00 91.81 176 ILE A N 1
ATOM 1403 C CA . ILE A 1 176 ? -14.700 14.276 32.291 1.00 91.81 176 ILE A CA 1
ATOM 1404 C C . ILE A 1 176 ? -15.527 15.552 32.124 1.00 91.81 176 ILE A C 1
ATOM 1406 O O . ILE A 1 176 ? -15.440 16.477 32.925 1.00 91.81 176 ILE A O 1
ATOM 1410 N N . ASN A 1 177 ? -16.370 15.579 31.097 1.00 94.06 177 ASN A N 1
ATOM 1411 C CA . ASN A 1 177 ? -17.246 16.699 30.773 1.00 94.06 177 ASN A CA 1
ATOM 1412 C C . ASN A 1 177 ? -18.715 16.318 30.973 1.00 94.06 177 ASN A C 1
ATOM 1414 O O . ASN A 1 177 ? -19.102 15.161 30.806 1.00 94.06 177 ASN A O 1
ATOM 1418 N N . ALA A 1 178 ? -19.572 17.299 31.253 1.00 93.31 178 ALA A N 1
ATOM 1419 C CA . ALA A 1 178 ? -21.012 17.065 31.263 1.00 93.31 178 ALA A CA 1
ATOM 1420 C C . ALA A 1 178 ? -21.501 16.603 29.875 1.00 93.31 178 ALA A C 1
ATOM 1422 O O . ALA A 1 178 ? -21.102 17.145 28.837 1.00 93.31 178 ALA A O 1
ATOM 1423 N N . SER A 1 179 ? -22.374 15.596 29.853 1.00 92.00 179 SER A N 1
ATOM 1424 C CA . SER A 1 179 ? -23.060 15.170 28.633 1.00 92.00 179 SER A CA 1
ATOM 1425 C C . SER A 1 179 ? -24.353 15.965 28.452 1.00 92.00 179 SER A C 1
ATOM 1427 O O . SER A 1 179 ? -25.062 16.225 29.421 1.00 92.00 179 SER A O 1
ATOM 1429 N N . LYS A 1 180 ? -24.684 16.327 27.205 1.00 89.94 180 LYS A N 1
ATOM 1430 C CA . LYS A 1 180 ? -26.009 16.879 26.861 1.00 89.94 180 LYS A CA 1
ATOM 1431 C C . LYS A 1 180 ? -27.086 15.792 26.807 1.00 89.94 180 LYS A C 1
ATOM 1433 O O . LYS A 1 180 ? -28.266 16.087 26.950 1.00 89.94 180 LYS A O 1
ATOM 1438 N N . ALA A 1 181 ? -26.681 14.546 26.567 1.00 88.50 181 ALA A N 1
ATOM 1439 C CA . ALA A 1 181 ? -27.585 13.411 26.536 1.00 88.50 181 ALA A CA 1
ATOM 1440 C C . ALA A 1 181 ? -27.868 12.936 27.967 1.00 88.50 181 ALA A C 1
ATOM 1442 O O . ALA A 1 181 ? -26.946 12.787 28.768 1.00 88.50 181 ALA A O 1
ATOM 1443 N N . ALA A 1 182 ? -29.142 12.688 28.273 1.00 91.00 182 ALA A N 1
ATOM 1444 C CA . ALA A 1 182 ? -29.575 12.310 29.616 1.00 91.00 182 ALA A CA 1
ATOM 1445 C C . ALA A 1 182 ? -29.407 10.807 29.900 1.00 91.00 182 ALA A C 1
ATOM 1447 O O . ALA A 1 182 ? -29.055 10.421 31.015 1.00 91.00 182 ALA A O 1
ATOM 1448 N N . SER A 1 183 ? -29.643 9.952 28.904 1.00 95.75 183 SER A N 1
ATOM 1449 C CA . SER A 1 183 ? -29.598 8.495 29.046 1.00 95.75 183 SER A CA 1
ATOM 1450 C C . SER A 1 183 ? -29.286 7.801 27.724 1.00 95.75 183 SER A C 1
ATOM 1452 O O . SER A 1 183 ? -29.500 8.377 26.658 1.00 95.75 183 SER A O 1
ATOM 1454 N N . VAL A 1 184 ? -28.861 6.543 27.800 1.00 95.06 184 VAL A N 1
ATOM 1455 C CA . VAL A 1 184 ? -28.814 5.606 26.670 1.00 95.06 184 VAL A CA 1
ATOM 1456 C C . VAL A 1 184 ? -29.799 4.464 26.896 1.00 95.06 184 VAL A C 1
ATOM 1458 O O . VAL A 1 184 ? -30.086 4.122 28.041 1.00 95.06 184 VAL A O 1
ATOM 1461 N N . GLU A 1 185 ? -30.303 3.877 25.816 1.00 95.81 185 GLU A N 1
ATOM 1462 C CA . GLU A 1 185 ? -31.068 2.630 25.862 1.00 95.81 185 GLU A CA 1
ATOM 1463 C C . GLU A 1 185 ? -30.117 1.444 25.652 1.00 95.81 185 GLU A C 1
ATOM 1465 O O . GLU A 1 185 ? -29.329 1.432 24.703 1.00 95.81 185 GLU A O 1
ATOM 1470 N N . THR A 1 186 ? -30.132 0.479 26.564 1.00 92.31 186 THR A N 1
ATOM 1471 C CA . THR A 1 186 ? -29.296 -0.725 26.515 1.00 92.31 186 THR A CA 1
ATOM 1472 C C . THR A 1 186 ? -29.977 -1.841 25.723 1.00 92.31 186 THR A C 1
ATOM 1474 O O . THR A 1 186 ? -31.151 -1.769 25.379 1.00 92.31 186 THR A O 1
ATOM 1477 N N . ALA A 1 187 ? -29.245 -2.919 25.423 1.00 86.38 187 ALA A N 1
ATOM 1478 C CA . ALA A 1 187 ? -29.752 -4.015 24.587 1.00 86.38 187 ALA A CA 1
ATOM 1479 C C . ALA A 1 187 ? -30.981 -4.756 25.161 1.00 86.38 187 ALA A C 1
ATOM 1481 O O . ALA A 1 1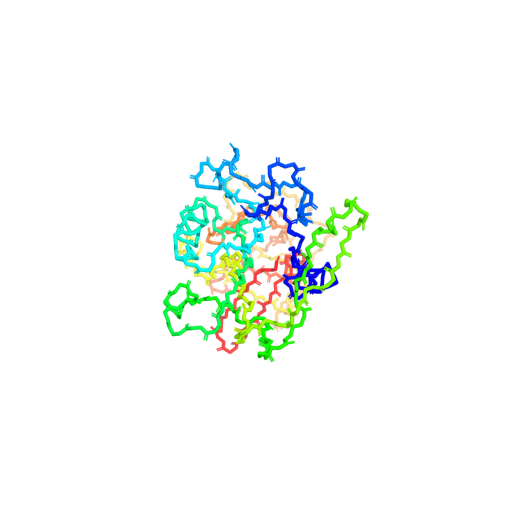87 ? -31.674 -5.446 24.419 1.00 86.38 187 ALA A O 1
ATOM 1482 N N . ASN A 1 188 ? -31.245 -4.629 26.464 1.00 90.00 188 ASN A N 1
ATOM 1483 C CA . ASN A 1 188 ? -32.433 -5.151 27.147 1.00 90.00 188 ASN A CA 1
ATOM 1484 C C . ASN A 1 188 ? -33.606 -4.147 27.191 1.00 90.00 188 ASN A C 1
ATOM 1486 O O . ASN A 1 188 ? -34.604 -4.427 27.847 1.00 90.00 188 ASN A O 1
ATOM 1490 N N . GLY A 1 189 ? -33.495 -2.990 26.527 1.00 93.12 189 GLY A N 1
ATOM 1491 C CA . GLY A 1 189 ? -34.514 -1.933 26.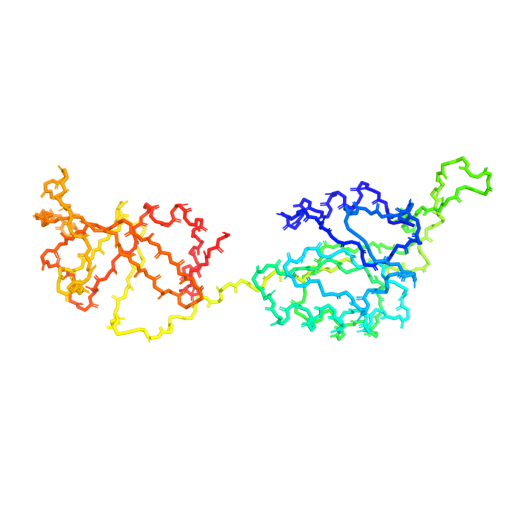513 1.00 93.12 189 GLY A CA 1
ATOM 1492 C C . GLY A 1 189 ? -34.511 -1.027 27.750 1.00 93.12 189 GLY A C 1
ATOM 1493 O O . GLY A 1 189 ? -35.329 -0.112 27.847 1.00 93.12 189 GLY A O 1
ATOM 1494 N N . GLU A 1 190 ? -33.607 -1.246 28.708 1.00 94.62 190 GLU A N 1
ATOM 1495 C CA . GLU A 1 190 ? -33.484 -0.375 29.877 1.00 94.62 190 GLU A CA 1
ATOM 1496 C C . GLU A 1 190 ? -32.844 0.966 29.505 1.00 94.62 190 GLU A C 1
ATOM 1498 O O . GLU A 1 190 ? -31.997 1.059 28.618 1.00 94.62 190 GLU A O 1
ATOM 1503 N N . ARG A 1 191 ? -33.227 2.031 30.216 1.00 96.12 191 ARG A N 1
ATOM 1504 C CA . ARG A 1 191 ? -32.601 3.348 30.067 1.00 96.12 191 ARG A CA 1
ATOM 1505 C C . ARG A 1 191 ? -31.624 3.608 31.199 1.00 96.12 191 ARG A C 1
ATOM 1507 O O . ARG A 1 191 ? -32.022 3.772 32.349 1.00 96.12 191 ARG A O 1
ATOM 1514 N N . VAL A 1 192 ? -30.347 3.722 30.854 1.00 95.88 192 VAL A N 1
ATOM 1515 C CA . VAL A 1 192 ? -29.265 4.009 31.800 1.00 95.88 192 VAL A CA 1
ATOM 1516 C C . VAL A 1 192 ? -28.877 5.475 31.691 1.00 95.88 192 VAL A C 1
ATOM 1518 O O . VAL A 1 192 ? -28.595 5.979 30.602 1.00 95.88 192 VAL A O 1
ATOM 1521 N N . LYS A 1 193 ? -28.857 6.181 32.825 1.00 96.56 193 LYS A N 1
ATOM 1522 C CA . LYS A 1 193 ? -28.459 7.591 32.876 1.00 96.56 193 LYS A CA 1
ATOM 1523 C C . LYS A 1 193 ? -26.981 7.740 32.513 1.00 96.56 193 LYS A C 1
ATOM 1525 O O . LYS A 1 193 ? -26.129 7.036 33.055 1.00 96.56 193 LYS A O 1
ATOM 1530 N N . ILE A 1 194 ? -26.680 8.690 31.634 1.00 96.69 194 ILE A N 1
ATOM 1531 C CA . ILE A 1 194 ? -25.299 9.034 31.293 1.00 96.69 194 ILE A CA 1
ATOM 1532 C C . ILE A 1 194 ? -24.725 9.865 32.439 1.00 96.69 194 ILE A C 1
ATOM 1534 O O . ILE A 1 194 ? -25.311 10.875 32.832 1.00 96.69 194 ILE A O 1
ATOM 1538 N N . ALA A 1 195 ? -23.587 9.441 32.985 1.00 93.75 195 ALA A N 1
ATOM 1539 C CA . ALA A 1 195 ? -22.916 10.188 34.043 1.00 93.75 195 ALA A CA 1
ATOM 1540 C C . ALA A 1 195 ? -22.220 11.427 33.467 1.00 93.75 195 ALA A C 1
ATOM 1542 O O . ALA A 1 195 ? -22.313 12.521 34.021 1.00 93.75 195 ALA A O 1
ATOM 1543 N N . SER A 1 196 ? -21.532 11.246 32.342 1.00 95.88 196 SER A N 1
ATOM 1544 C CA . SER A 1 196 ? -20.691 12.262 31.715 1.00 95.88 196 SER A CA 1
ATOM 1545 C C . SER A 1 196 ? -20.233 11.808 30.323 1.00 95.88 196 SER A C 1
ATOM 1547 O O . SER A 1 196 ? -20.668 10.775 29.816 1.00 95.88 196 SER A O 1
ATOM 1549 N N . LYS A 1 197 ? -19.371 12.593 29.678 1.00 96.75 197 LYS A N 1
ATOM 1550 C CA . LYS A 1 197 ? -18.632 12.225 28.466 1.00 96.75 197 LYS A CA 1
ATOM 1551 C C . LYS A 1 197 ? -17.137 12.458 28.681 1.00 96.75 197 LYS A C 1
ATOM 1553 O O . LYS A 1 197 ? -16.761 13.311 29.484 1.00 96.75 197 LYS A O 1
ATOM 1558 N N . THR A 1 198 ? -16.289 11.741 27.960 1.00 95.69 198 THR A N 1
ATOM 1559 C CA . THR A 1 198 ? -14.832 11.880 28.057 1.00 95.69 198 THR A CA 1
ATOM 1560 C C . THR A 1 198 ? -14.162 11.615 26.713 1.00 95.69 198 THR A C 1
ATOM 1562 O O . THR A 1 198 ? -14.726 10.935 25.855 1.00 95.69 198 THR A O 1
ATOM 1565 N N . GLU A 1 199 ? -12.966 12.165 26.545 1.00 93.75 199 GLU A N 1
ATOM 1566 C CA . GLU A 1 199 ? -12.047 11.815 25.469 1.00 93.75 199 GLU A CA 1
ATOM 1567 C C . GLU A 1 199 ? -11.088 10.749 25.997 1.00 93.75 199 GLU A C 1
ATOM 1569 O O . GLU A 1 199 ? -10.195 11.024 26.798 1.00 93.75 199 GLU A O 1
ATOM 1574 N N . LEU A 1 200 ? -11.312 9.506 25.584 1.00 91.00 200 LEU A N 1
ATOM 1575 C CA . LEU A 1 200 ? -10.531 8.361 26.017 1.00 91.00 200 LEU A CA 1
ATOM 1576 C C . LEU A 1 200 ? -9.402 8.109 25.021 1.00 91.00 200 LEU A C 1
ATOM 1578 O O . LEU A 1 200 ? -9.656 7.733 23.877 1.00 91.00 200 LEU A O 1
ATOM 1582 N N . LEU A 1 201 ? -8.155 8.248 25.465 1.00 86.56 201 LEU A N 1
ATOM 1583 C CA . LEU A 1 201 ? -7.021 7.753 24.694 1.00 86.56 201 LEU A CA 1
ATOM 1584 C C . LEU A 1 201 ? -7.046 6.222 24.720 1.00 86.56 201 LEU A C 1
ATOM 1586 O O . LEU A 1 201 ? -6.895 5.605 25.777 1.00 86.56 201 LEU A O 1
ATOM 1590 N N . ILE A 1 202 ? -7.228 5.606 23.557 1.00 87.38 202 ILE A N 1
ATOM 1591 C CA . ILE A 1 202 ? -7.163 4.158 23.408 1.00 87.38 202 ILE A CA 1
ATOM 1592 C C . ILE A 1 202 ? -5.885 3.766 22.682 1.00 87.38 202 ILE A C 1
ATOM 1594 O O . ILE A 1 202 ? -5.485 4.367 21.684 1.00 87.38 202 ILE A O 1
ATOM 1598 N N . THR A 1 203 ? -5.287 2.684 23.166 1.00 79.62 203 THR A N 1
ATOM 1599 C CA . THR A 1 203 ? -4.209 1.996 22.465 1.00 79.62 203 THR A CA 1
ATOM 1600 C C . THR A 1 203 ? -4.708 0.614 22.087 1.00 79.62 203 THR A C 1
ATOM 1602 O O . THR A 1 203 ? -4.894 -0.260 22.936 1.00 79.62 203 THR A O 1
ATOM 1605 N N . MET A 1 204 ? -4.934 0.414 20.793 1.00 77.06 204 MET A N 1
ATOM 1606 C CA . MET A 1 204 ? -5.340 -0.861 20.213 1.00 77.06 204 MET A CA 1
ATOM 1607 C C . MET A 1 204 ? -4.208 -1.357 19.317 1.00 77.06 20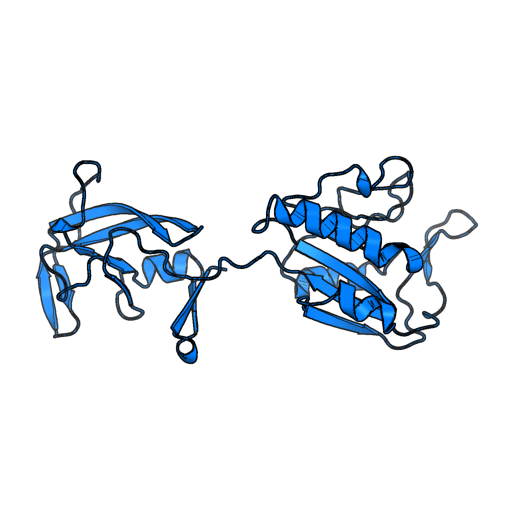4 MET A C 1
ATOM 1609 O O . MET A 1 204 ? -4.148 -1.074 18.124 1.00 77.06 204 MET A O 1
ATOM 1613 N N . GLN A 1 205 ? -3.281 -2.102 19.921 1.00 73.62 205 GLN A N 1
ATOM 1614 C CA . GLN A 1 205 ? -1.982 -2.461 19.336 1.00 73.62 205 GLN A CA 1
ATOM 1615 C C . GLN A 1 205 ? -1.134 -1.249 18.941 1.00 73.62 205 GLN A C 1
ATOM 1617 O O . GLN A 1 205 ? -0.617 -0.560 19.805 1.00 73.62 205 GLN A O 1
ATOM 1622 N N . LYS A 1 206 ? -0.946 -1.047 17.630 1.00 70.69 206 LYS A N 1
ATOM 1623 C CA . LYS A 1 206 ? -0.196 0.028 17.004 1.00 70.69 206 LYS A CA 1
ATOM 1624 C C . LYS A 1 206 ? -1.097 1.218 16.676 1.00 70.69 206 LYS A C 1
ATOM 1626 O O . LYS A 1 206 ? -0.566 2.262 16.326 1.00 70.69 206 LYS A O 1
ATOM 1631 N N . TYR A 1 207 ? -2.423 1.068 16.761 1.00 80.25 207 TYR A N 1
ATOM 1632 C CA . TYR A 1 207 ? -3.325 2.209 16.690 1.00 80.25 207 TYR A CA 1
ATOM 1633 C C . TYR A 1 207 ? -3.334 2.917 18.041 1.00 80.25 207 TYR A C 1
ATOM 1635 O O . TYR A 1 207 ? -3.554 2.287 19.081 1.00 80.25 207 TYR A O 1
ATOM 1643 N N . MET A 1 208 ? -3.115 4.224 17.995 1.00 82.75 208 MET A N 1
ATOM 1644 C CA . MET A 1 208 ? -3.288 5.130 19.115 1.00 82.75 208 MET A CA 1
ATOM 1645 C C . MET A 1 208 ? -4.196 6.250 18.636 1.00 82.75 208 MET A C 1
ATOM 1647 O O . MET A 1 208 ? -3.928 6.860 17.602 1.00 82.75 208 MET A O 1
ATOM 1651 N N . GLY A 1 209 ? -5.276 6.486 19.363 1.00 86.25 209 GLY A N 1
ATOM 1652 C CA . GLY A 1 209 ? -6.253 7.488 18.982 1.00 86.25 209 GLY A CA 1
ATOM 1653 C C . GLY A 1 209 ? -7.155 7.852 20.141 1.00 86.25 209 GLY A C 1
ATOM 1654 O O . GLY A 1 209 ? -7.191 7.166 21.165 1.00 86.25 209 GLY A O 1
ATOM 1655 N N . THR A 1 210 ? -7.877 8.945 19.966 1.00 89.19 210 THR A N 1
ATOM 1656 C CA . THR A 1 210 ? -8.835 9.433 20.951 1.00 89.19 210 THR A CA 1
ATOM 1657 C C . THR A 1 210 ? -10.233 8.978 20.560 1.00 89.19 210 THR A C 1
ATOM 1659 O O . THR A 1 210 ? -10.620 9.066 19.397 1.00 89.19 210 THR A O 1
ATOM 1662 N N . VAL A 1 211 ? -11.001 8.496 21.534 1.00 94.00 211 VAL A N 1
ATOM 1663 C CA . VAL A 1 211 ? -12.413 8.143 21.374 1.00 94.00 211 VAL A CA 1
ATOM 1664 C C . VAL A 1 211 ? -13.256 9.066 22.224 1.00 94.00 211 VAL A C 1
ATOM 1666 O O . VAL A 1 211 ? -13.078 9.144 23.438 1.00 94.00 211 VAL A O 1
ATOM 1669 N N . ASN A 1 212 ? -14.229 9.714 21.599 1.00 95.19 212 ASN A N 1
ATOM 1670 C CA . ASN A 1 212 ? -15.290 10.392 22.324 1.00 95.19 212 ASN A CA 1
ATOM 1671 C C . ASN A 1 212 ? -16.247 9.339 22.892 1.00 95.19 212 ASN A C 1
ATOM 1673 O O . ASN A 1 212 ? -16.964 8.688 22.138 1.00 95.19 212 ASN A O 1
ATOM 1677 N N . ALA A 1 213 ? -16.246 9.149 24.211 1.00 96.62 213 ALA A N 1
ATOM 1678 C CA . ALA A 1 213 ? -17.036 8.113 24.866 1.00 96.62 213 ALA A CA 1
ATOM 1679 C C . ALA A 1 213 ? -18.040 8.696 25.867 1.00 96.62 213 ALA A C 1
ATOM 1681 O O . ALA A 1 213 ? -17.741 9.616 26.634 1.00 96.62 213 ALA A O 1
ATOM 1682 N N . LEU A 1 214 ? -19.239 8.117 25.892 1.00 97.56 214 LEU A N 1
ATOM 1683 C CA . LEU A 1 214 ? -20.214 8.329 26.956 1.00 97.56 214 LEU A CA 1
ATOM 1684 C C . LEU A 1 214 ? -19.810 7.507 28.180 1.00 97.56 214 LEU A C 1
ATOM 1686 O O . LEU A 1 214 ? -19.508 6.321 28.069 1.00 97.56 214 LEU A O 1
ATOM 1690 N N . VAL A 1 215 ? -19.832 8.122 29.355 1.00 96.75 215 VAL A N 1
ATOM 1691 C CA . VAL A 1 215 ? -19.478 7.462 30.611 1.00 96.75 215 VAL A CA 1
ATOM 1692 C C . VAL A 1 215 ? -20.750 6.954 31.272 1.00 96.75 215 VAL A C 1
ATOM 1694 O O . VAL A 1 215 ? -21.630 7.744 31.635 1.00 96.75 215 VAL A O 1
ATOM 1697 N N . LEU A 1 216 ? -20.843 5.638 31.451 1.00 96.62 216 LEU A N 1
ATOM 1698 C CA . LEU A 1 216 ? -21.942 5.007 32.180 1.00 96.62 216 LEU A CA 1
ATOM 1699 C C . LEU A 1 216 ? -21.490 4.536 33.563 1.00 96.62 216 LEU A C 1
ATOM 1701 O O . LEU A 1 216 ? -20.343 4.114 33.725 1.00 96.62 216 LEU A O 1
ATOM 1705 N N . PRO A 1 217 ? -22.385 4.585 34.568 1.00 94.25 217 PRO A N 1
ATOM 1706 C CA . PRO A 1 217 ? -22.078 4.085 35.904 1.00 94.25 217 PRO A CA 1
ATOM 1707 C C . PRO A 1 217 ? -21.857 2.570 35.914 1.00 94.25 217 PRO A C 1
ATOM 1709 O O . PRO A 1 217 ? -21.080 2.084 36.724 1.00 94.25 217 PRO A O 1
ATOM 1712 N N . THR A 1 218 ? -22.529 1.846 35.018 1.00 91.94 218 THR A N 1
ATOM 1713 C CA . THR A 1 218 ? -22.450 0.393 34.888 1.00 91.94 218 THR A CA 1
ATOM 1714 C C . THR A 1 218 ? -22.470 -0.016 33.415 1.00 91.94 218 THR A C 1
ATOM 1716 O O . THR A 1 218 ? -23.079 0.645 32.572 1.00 91.94 218 THR A O 1
ATOM 1719 N N . LEU A 1 219 ? -21.788 -1.118 33.105 1.00 90.88 219 LEU A N 1
ATOM 1720 C CA . LEU A 1 219 ? -21.833 -1.830 31.824 1.00 90.88 219 LEU A CA 1
ATOM 1721 C C . LEU A 1 219 ? -22.042 -3.322 32.086 1.00 90.88 219 LEU A C 1
ATOM 1723 O O . LEU A 1 219 ? -22.060 -3.771 33.233 1.00 90.88 219 LEU A O 1
ATOM 1727 N N . LEU A 1 220 ? -22.187 -4.094 31.006 1.00 87.81 220 LEU A N 1
ATOM 1728 C CA . LEU A 1 220 ? -22.206 -5.552 31.077 1.00 87.81 220 LEU A CA 1
ATOM 1729 C C . LEU A 1 220 ? -20.987 -6.066 31.872 1.00 87.81 220 LEU A C 1
ATOM 1731 O O . LEU A 1 220 ? -19.879 -5.556 31.664 1.00 87.81 220 LEU A O 1
ATOM 1735 N N . PRO A 1 221 ? -21.163 -7.069 32.755 1.00 86.81 221 PRO A N 1
ATOM 1736 C CA . PRO A 1 221 ? -20.076 -7.609 33.558 1.00 86.81 221 PRO A CA 1
ATOM 1737 C C . PRO A 1 221 ? -18.870 -7.984 32.707 1.00 86.81 221 PRO A C 1
ATOM 1739 O O . PRO A 1 221 ? -18.976 -8.720 31.727 1.00 86.81 221 PRO A O 1
ATOM 1742 N N . GLY A 1 222 ? -17.714 -7.450 33.095 1.00 85.44 222 GLY A N 1
ATOM 1743 C CA . GLY A 1 222 ? -16.483 -7.675 32.362 1.00 85.44 222 GLY A CA 1
ATOM 1744 C C . GLY A 1 222 ? -16.462 -7.017 30.988 1.00 85.44 222 GLY A C 1
ATOM 1745 O O . GLY A 1 222 ? -15.776 -7.546 30.142 1.00 85.44 222 GLY A O 1
ATOM 1746 N N . ILE A 1 223 ? -17.159 -5.905 30.739 1.00 90.94 223 ILE A N 1
ATOM 1747 C CA . ILE A 1 223 ? -16.915 -5.017 29.591 1.00 90.94 223 ILE A CA 1
ATOM 1748 C C . ILE A 1 223 ? -16.597 -3.625 30.127 1.00 90.94 223 ILE A C 1
ATOM 1750 O O . ILE A 1 223 ? -17.369 -3.051 30.890 1.00 90.94 223 ILE A O 1
ATOM 1754 N N . ASN A 1 224 ? -15.455 -3.071 29.721 1.00 93.19 224 ASN A N 1
ATOM 1755 C CA . ASN A 1 224 ? -15.021 -1.748 30.170 1.00 93.19 224 ASN A CA 1
ATOM 1756 C C . ASN A 1 224 ? -15.248 -0.664 29.119 1.00 93.19 224 ASN A C 1
ATOM 1758 O O . ASN A 1 224 ? -15.502 0.482 29.477 1.00 93.19 224 ASN A O 1
ATOM 1762 N N . VAL A 1 225 ? -15.154 -1.024 27.838 1.00 94.38 225 VAL A N 1
ATOM 1763 C CA . VAL A 1 225 ? -15.295 -0.098 26.712 1.00 94.38 225 VAL A CA 1
ATOM 1764 C C . VAL A 1 225 ? -16.107 -0.769 25.610 1.00 94.38 225 VAL A C 1
ATOM 1766 O O . VAL A 1 225 ? -15.865 -1.928 25.271 1.00 94.38 225 VAL A O 1
ATOM 1769 N N . ILE A 1 226 ? -17.049 -0.033 25.034 1.00 95.50 226 ILE A N 1
ATOM 1770 C CA . ILE A 1 226 ? -17.769 -0.387 23.815 1.00 95.50 226 ILE A CA 1
ATOM 1771 C C . ILE A 1 226 ? -17.408 0.650 22.754 1.00 95.50 226 ILE A C 1
ATOM 1773 O O . ILE A 1 226 ? -17.622 1.839 22.966 1.00 95.50 226 ILE A O 1
ATOM 1777 N N . LEU A 1 227 ? -16.868 0.210 21.620 1.00 96.00 227 LEU A N 1
ATOM 1778 C CA . LEU A 1 227 ? -16.646 1.067 20.456 1.00 96.00 227 LEU A CA 1
ATOM 1779 C C . LEU A 1 227 ? -17.887 1.007 19.571 1.00 96.00 227 LEU A C 1
ATOM 1781 O O . LEU A 1 227 ? -18.226 -0.061 19.047 1.00 96.00 227 LEU A O 1
ATOM 1785 N N . GLY A 1 228 ? -18.573 2.142 19.474 1.00 96.44 228 GLY A N 1
ATOM 1786 C CA . GLY A 1 228 ? -19.815 2.292 18.730 1.00 96.44 228 GLY A CA 1
ATOM 1787 C C . GLY A 1 228 ? -19.599 2.687 17.273 1.00 96.44 228 GLY A C 1
ATOM 1788 O O . GLY A 1 228 ? -18.480 2.849 16.784 1.00 96.44 228 GLY A O 1
ATOM 1789 N N . MET A 1 229 ? -20.712 2.842 16.563 1.00 96.06 229 MET A N 1
ATOM 1790 C CA . MET A 1 229 ? -20.744 3.190 15.145 1.00 96.06 229 MET A CA 1
ATOM 1791 C C . MET A 1 229 ? -20.179 4.576 14.837 1.00 96.06 229 MET A C 1
ATOM 1793 O O . MET A 1 229 ? -19.765 4.793 13.702 1.00 96.06 229 MET A O 1
ATOM 1797 N N . ASP A 1 230 ? -20.154 5.493 15.804 1.00 95.31 230 ASP A N 1
ATOM 1798 C CA . ASP A 1 230 ? -19.470 6.782 15.688 1.00 95.31 230 ASP A CA 1
ATOM 1799 C C . ASP A 1 230 ? -17.982 6.587 15.372 1.00 95.31 230 ASP A C 1
ATOM 1801 O O . ASP A 1 230 ? -17.511 6.973 14.302 1.00 95.31 230 ASP A O 1
ATOM 1805 N N . TRP A 1 231 ? -17.279 5.867 16.242 1.00 95.00 231 TRP A N 1
ATOM 1806 C CA . TRP A 1 231 ? -15.860 5.589 16.105 1.00 95.00 231 TRP A CA 1
ATOM 1807 C C . TRP A 1 231 ? -15.575 4.649 14.932 1.00 95.00 231 TRP A C 1
ATOM 1809 O O . TRP A 1 231 ? -14.638 4.882 14.165 1.00 95.00 231 TRP A O 1
ATOM 1819 N N . LEU A 1 232 ? -16.393 3.601 14.759 1.00 94.88 232 LEU A N 1
ATOM 1820 C CA . LEU A 1 232 ? -16.213 2.628 13.676 1.00 94.88 232 LEU A CA 1
ATOM 1821 C C . LEU A 1 232 ? -16.307 3.295 12.297 1.00 94.88 232 LEU A C 1
ATOM 1823 O O . LEU A 1 232 ? -15.498 2.991 11.425 1.00 94.88 232 LEU A O 1
ATOM 1827 N N . LYS A 1 233 ? -17.261 4.212 12.091 1.00 93.69 233 LYS A N 1
ATOM 1828 C CA . LYS A 1 233 ? -17.393 4.940 10.819 1.00 93.69 233 LYS A CA 1
ATOM 1829 C C . LYS A 1 233 ? -16.260 5.934 10.615 1.00 93.69 233 LYS A C 1
ATOM 1831 O O . LYS A 1 233 ? -15.703 5.980 9.524 1.00 93.69 233 LYS A O 1
ATOM 1836 N N . GLU A 1 234 ? -15.923 6.703 11.649 1.00 93.19 234 GLU A N 1
ATOM 1837 C CA . GLU A 1 234 ? -14.857 7.708 11.589 1.00 93.19 234 GLU A CA 1
ATOM 1838 C C . GLU A 1 234 ? -13.504 7.092 11.210 1.00 93.19 234 GLU A C 1
ATOM 1840 O O . GLU A 1 234 ? -12.742 7.689 10.458 1.00 93.19 234 GLU A O 1
ATOM 1845 N N . ASN A 1 235 ? -13.234 5.866 11.667 1.00 91.88 235 ASN A N 1
ATOM 1846 C CA . ASN A 1 235 ? -11.965 5.174 11.430 1.00 91.88 235 ASN A CA 1
ATOM 1847 C C . ASN A 1 235 ? -12.026 4.151 10.280 1.00 91.88 235 ASN A C 1
ATOM 1849 O O . ASN A 1 235 ? -11.123 3.322 10.158 1.00 91.88 235 ASN A O 1
ATOM 1853 N N . GLY A 1 236 ? -13.095 4.158 9.470 1.00 91.75 236 GLY A N 1
ATOM 1854 C CA . GLY A 1 236 ? -13.246 3.234 8.341 1.00 91.75 236 GLY A CA 1
ATOM 1855 C C . GLY A 1 236 ? -13.126 1.762 8.750 1.00 91.75 236 GLY A C 1
ATOM 1856 O O . GLY A 1 236 ? -12.498 0.961 8.061 1.00 91.75 236 GLY A O 1
ATOM 1857 N N . ALA A 1 237 ? -13.671 1.401 9.913 1.00 91.88 237 ALA A N 1
ATOM 1858 C CA . ALA A 1 237 ? -13.518 0.066 10.463 1.00 91.88 237 ALA A CA 1
ATOM 1859 C C . ALA A 1 237 ? -14.240 -0.980 9.596 1.00 91.88 237 ALA A C 1
ATOM 1861 O O . ALA A 1 237 ? -15.453 -0.928 9.391 1.00 91.88 237 ALA A O 1
ATOM 1862 N N . ILE A 1 238 ? -13.487 -1.975 9.137 1.00 90.06 238 ILE A N 1
ATOM 1863 C CA . ILE A 1 238 ? -13.978 -3.159 8.435 1.00 90.06 238 ILE A CA 1
ATOM 1864 C C . ILE A 1 238 ? -14.035 -4.308 9.438 1.00 90.06 238 ILE A C 1
ATOM 1866 O O . ILE A 1 238 ? -13.022 -4.659 10.044 1.00 90.06 238 ILE A O 1
ATOM 1870 N N . LEU A 1 239 ? -15.216 -4.902 9.606 1.00 86.88 239 LEU A N 1
ATOM 1871 C CA . LEU A 1 239 ? -15.440 -6.039 10.496 1.00 86.88 239 LEU A CA 1
ATOM 1872 C C . LEU A 1 239 ? -15.552 -7.331 9.679 1.00 86.88 239 LEU A C 1
ATOM 1874 O O . LEU A 1 239 ? -16.529 -7.544 8.965 1.00 86.88 239 LEU A O 1
ATOM 1878 N N . ASP A 1 240 ? -14.571 -8.213 9.822 1.00 86.44 240 ASP A N 1
ATOM 1879 C CA . ASP A 1 240 ? -14.633 -9.592 9.350 1.00 86.44 240 ASP A CA 1
ATOM 1880 C C . ASP A 1 240 ? -15.222 -10.462 10.466 1.00 86.44 240 ASP A C 1
ATOM 1882 O O . ASP A 1 240 ? -14.530 -10.920 11.382 1.00 86.44 240 ASP A O 1
ATOM 1886 N N . ILE A 1 241 ? -16.542 -10.646 10.400 1.00 82.25 241 ILE A N 1
ATOM 1887 C CA . ILE A 1 241 ? -17.320 -11.377 11.407 1.00 82.25 241 ILE A CA 1
ATOM 1888 C C . ILE A 1 241 ? -16.892 -12.847 11.465 1.00 82.25 241 ILE A C 1
ATOM 1890 O O . ILE A 1 241 ? -16.790 -13.408 12.554 1.00 82.25 241 ILE A O 1
ATOM 1894 N N . ALA A 1 242 ? -16.604 -13.465 10.316 1.00 79.69 242 ALA A N 1
ATOM 1895 C CA . ALA A 1 242 ? -16.233 -14.876 10.250 1.00 79.69 242 ALA A CA 1
ATOM 1896 C C . ALA A 1 242 ? -14.874 -15.133 10.915 1.00 79.69 242 ALA A C 1
ATOM 1898 O O . ALA A 1 242 ? -14.709 -16.117 11.635 1.00 79.69 242 ALA A O 1
ATOM 1899 N N . ALA A 1 243 ? -13.911 -14.229 10.719 1.00 79.81 243 ALA A N 1
ATOM 1900 C CA . ALA A 1 243 ? -12.594 -14.327 11.341 1.00 79.81 243 ALA A CA 1
ATOM 1901 C C . ALA A 1 243 ? -12.522 -13.707 12.746 1.00 79.81 243 ALA A C 1
ATOM 1903 O O . ALA A 1 243 ? -11.458 -13.775 13.370 1.00 79.81 243 ALA A O 1
ATOM 1904 N N . LEU A 1 244 ? -13.605 -13.080 13.223 1.00 79.75 244 LEU A N 1
ATOM 1905 C CA . LEU A 1 244 ? -13.632 -12.248 14.431 1.00 79.75 244 LEU A CA 1
ATOM 1906 C C . LEU A 1 244 ? -12.508 -11.199 14.418 1.00 79.75 244 LEU A C 1
ATOM 1908 O O . LEU A 1 244 ? -11.781 -11.014 15.399 1.00 79.75 244 LEU A O 1
ATOM 1912 N N . ARG A 1 245 ? -12.328 -10.539 13.270 1.00 82.56 245 ARG A N 1
ATOM 1913 C CA . ARG A 1 245 ? -11.313 -9.504 13.064 1.00 82.56 245 ARG A CA 1
ATOM 1914 C C . ARG A 1 245 ? -11.967 -8.175 12.759 1.00 82.56 245 ARG A C 1
ATOM 1916 O O . ARG A 1 245 ? -12.998 -8.093 12.108 1.00 82.56 245 ARG A O 1
ATOM 1923 N N . CYS A 1 246 ? -11.301 -7.126 13.196 1.00 83.25 246 CYS A N 1
ATOM 1924 C CA . CYS A 1 246 ? -11.550 -5.782 12.720 1.00 83.25 246 CYS A CA 1
ATOM 1925 C C . CYS A 1 246 ? -10.266 -5.303 12.018 1.00 83.25 246 CYS A C 1
ATOM 1927 O O . CYS A 1 246 ? -9.182 -5.838 12.265 1.00 83.25 246 CYS A O 1
ATOM 1929 N N . SER A 1 247 ? -10.372 -4.347 11.115 1.00 85.75 247 SER A N 1
ATOM 1930 C CA . SER A 1 247 ? -9.245 -3.651 10.495 1.00 85.75 247 SER A CA 1
ATOM 1931 C C . SER A 1 247 ? -9.662 -2.219 10.209 1.00 85.75 247 SER A C 1
ATOM 1933 O O . SER A 1 247 ? -10.835 -1.970 9.963 1.00 85.75 247 SER A O 1
ATOM 1935 N N . LEU A 1 248 ? -8.715 -1.289 10.242 1.00 84.31 248 LEU A N 1
ATOM 1936 C CA . LEU A 1 248 ? -8.950 0.114 9.897 1.00 84.31 248 LEU A CA 1
ATOM 1937 C C . LEU A 1 248 ? -8.396 0.366 8.489 1.00 84.31 248 LEU A C 1
ATOM 1939 O O . LEU A 1 248 ? -7.388 -0.254 8.128 1.00 84.31 248 LEU A O 1
ATOM 1943 N N . THR A 1 249 ? -9.060 1.213 7.703 1.00 77.75 249 THR A N 1
ATOM 1944 C CA . THR A 1 249 ? -8.629 1.600 6.343 1.00 77.75 249 THR A CA 1
ATOM 1945 C C . THR A 1 249 ? -7.659 2.766 6.343 1.00 77.75 249 THR A C 1
ATOM 1947 O O . THR A 1 249 ? -7.905 3.709 7.125 1.00 77.75 249 THR A O 1
#

Organism: NCBI:txid47790

Foldseek 3Di:
DFDLVVVVVVCVVQVHDFAEEEEADPVCPPPNHPHYAYPVRHSLPDQQALGEYEAPDDAVCQQVNLVSLVVSCVVHLQRYKYKHKYFPDPVCCVSQPPWDWPDKAAFFDQGDWDQDPVNPGIDTDTGHRTMMIITIGHRPFPFQDQPDDVLQAEAEDAPAAFKAFEPVVDDPPWDWAADPDQWDQDPVRDTFGFPTWTFDFDDRDPDTDTGTYTYGNDDDPSYGIYHYPVNCVVQVWDAPPVVRGITGD

Radius of gyration: 25.15 Å; chains: 1; bounding box: 58×36×70 Å

Secondary structure (DSSP, 8-state):
-B-HHHHHHHHHHHT----EEEEE-TT-TT--SSEEEESSS-GGGS--TT-EEEE---TTTHHHHHHHHHHHHHH-TTT-EEEEEEES-GGGTTTTTTPEEEEEE-TT---BEEE-TTSSSEEEPPPPSS-EEEEEE------------S---EEE-TT-SSEEEEGGG--TT--EE--S--EEE-TTS-EEEP-EEEEEEEEETTEEEEEEEEEES--STT--EEE-HHHHHHTT-EEETTTTEEE--

pLDDT: mean 91.63, std 11.24, range [37.22, 98.75]